Protein AF-A0AA36IFN8-F1 (afdb_monomer)

Structure (mmCIF, N/CA/C/O backbone):
data_AF-A0AA36IFN8-F1
#
_entry.id   AF-A0AA36IFN8-F1
#
loop_
_atom_site.group_PDB
_atom_site.id
_atom_site.type_symbol
_atom_site.label_atom_id
_atom_site.label_alt_id
_atom_site.label_comp_id
_atom_site.label_asym_id
_atom_site.label_entity_id
_atom_site.label_seq_id
_atom_site.pdbx_PDB_ins_code
_atom_site.Cartn_x
_atom_site.Cartn_y
_atom_site.Cartn_z
_atom_site.occupancy
_atom_site.B_iso_or_equiv
_atom_site.auth_seq_id
_atom_site.auth_comp_id
_atom_site.auth_asym_id
_atom_site.auth_atom_id
_atom_site.pdbx_PDB_model_num
ATOM 1 N N . MET A 1 1 ? 30.598 6.170 3.506 1.00 30.70 1 MET A N 1
ATOM 2 C CA . MET A 1 1 ? 30.008 7.410 4.063 1.00 30.70 1 MET A CA 1
ATOM 3 C C . MET A 1 1 ? 28.507 7.411 3.798 1.00 30.70 1 MET A C 1
ATOM 5 O O . MET A 1 1 ? 28.100 7.606 2.661 1.00 30.70 1 MET A O 1
ATOM 9 N N . ALA A 1 2 ? 27.690 7.120 4.812 1.00 29.08 2 ALA A N 1
ATOM 10 C CA . ALA A 1 2 ? 26.236 7.036 4.675 1.00 29.08 2 ALA A CA 1
ATOM 11 C C . ALA A 1 2 ? 25.607 8.439 4.744 1.00 29.08 2 ALA A C 1
ATOM 13 O O . ALA A 1 2 ? 25.661 9.095 5.784 1.00 29.08 2 ALA A O 1
ATOM 14 N N . ARG A 1 3 ? 25.012 8.913 3.642 1.00 28.70 3 ARG A N 1
ATOM 15 C CA . ARG A 1 3 ? 24.164 10.114 3.648 1.00 28.70 3 ARG A CA 1
ATOM 16 C C . ARG A 1 3 ? 22.805 9.743 4.239 1.00 28.70 3 ARG A C 1
ATOM 18 O O . ARG A 1 3 ? 21.955 9.172 3.565 1.00 28.70 3 ARG A O 1
ATOM 25 N N . ILE A 1 4 ? 22.622 10.058 5.517 1.00 32.34 4 ILE A N 1
ATOM 26 C CA . ILE A 1 4 ? 21.320 10.036 6.184 1.00 32.34 4 ILE A CA 1
ATOM 27 C C . ILE A 1 4 ? 20.518 11.213 5.623 1.00 32.34 4 ILE A C 1
ATOM 29 O O . ILE A 1 4 ? 20.839 12.376 5.874 1.00 32.34 4 ILE A O 1
ATOM 33 N N . TRP A 1 5 ? 19.499 10.915 4.821 1.00 40.38 5 TRP A N 1
ATOM 34 C CA . TRP A 1 5 ? 18.627 11.923 4.232 1.00 40.38 5 TRP A CA 1
ATOM 35 C C . TRP A 1 5 ? 17.711 12.516 5.305 1.00 40.38 5 TRP A C 1
ATOM 37 O O . TRP A 1 5 ? 16.678 11.949 5.647 1.00 40.38 5 TRP A O 1
ATOM 47 N N . ARG A 1 6 ? 18.072 13.697 5.813 1.00 33.72 6 ARG A N 1
ATOM 48 C CA . ARG A 1 6 ? 17.101 14.626 6.397 1.00 33.72 6 ARG A CA 1
ATOM 49 C C . ARG A 1 6 ? 16.363 15.300 5.240 1.00 33.72 6 ARG A C 1
ATOM 51 O O . ARG A 1 6 ? 16.906 16.214 4.627 1.00 33.72 6 ARG A O 1
ATOM 58 N N . ARG A 1 7 ? 15.146 14.855 4.918 1.00 40.56 7 ARG A N 1
ATOM 59 C CA . ARG A 1 7 ? 14.210 15.659 4.115 1.00 40.56 7 ARG A CA 1
ATOM 60 C C . ARG A 1 7 ? 13.316 16.446 5.063 1.00 40.56 7 ARG A C 1
ATOM 62 O O . ARG A 1 7 ? 12.744 15.889 5.994 1.00 40.56 7 ARG A O 1
ATOM 69 N N . GLY A 1 8 ? 13.260 17.754 4.833 1.00 31.91 8 GLY A N 1
ATOM 70 C CA . GLY A 1 8 ? 12.382 18.661 5.551 1.00 31.91 8 GLY A CA 1
ATOM 71 C C . GLY A 1 8 ? 10.923 18.263 5.365 1.00 31.91 8 GLY A C 1
ATOM 72 O O . GLY A 1 8 ? 10.478 17.982 4.252 1.00 31.91 8 GLY A O 1
ATOM 73 N N . ALA A 1 9 ? 10.190 18.273 6.472 1.00 37.25 9 ALA A N 1
ATOM 74 C CA . ALA A 1 9 ? 8.740 18.298 6.497 1.00 37.25 9 ALA A CA 1
ATOM 75 C C . ALA A 1 9 ? 8.257 19.623 5.877 1.00 37.25 9 ALA A C 1
ATOM 77 O O . ALA A 1 9 ? 7.993 20.603 6.569 1.00 37.25 9 ALA A O 1
ATOM 78 N N . GLY A 1 10 ? 8.215 19.675 4.549 1.00 32.16 10 GLY A N 1
ATOM 79 C CA . GLY A 1 10 ? 7.517 20.706 3.798 1.00 32.16 10 GLY A CA 1
ATOM 80 C C . GLY A 1 10 ? 6.103 20.227 3.506 1.00 32.16 10 GLY A C 1
ATOM 81 O O . GLY A 1 10 ? 5.912 19.122 3.010 1.00 32.16 10 GLY A O 1
ATOM 82 N N . ARG A 1 11 ? 5.103 21.048 3.819 1.00 40.22 11 ARG A N 1
ATOM 83 C CA . ARG A 1 11 ? 3.732 20.892 3.323 1.00 40.22 11 ARG A CA 1
ATOM 84 C C . ARG A 1 11 ? 3.746 20.914 1.792 1.00 40.22 11 ARG 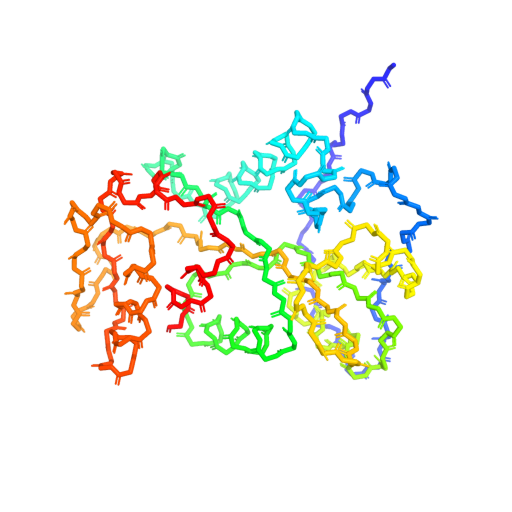A C 1
ATOM 86 O O . ARG A 1 11 ? 3.826 21.990 1.209 1.00 40.22 11 ARG A O 1
ATOM 93 N N . TRP A 1 12 ? 3.619 19.752 1.160 1.00 41.22 12 TRP A N 1
ATOM 94 C CA . TRP A 1 12 ? 3.421 19.615 -0.287 1.00 41.22 12 TRP A CA 1
ATOM 95 C C . TRP A 1 12 ? 2.047 19.002 -0.557 1.00 41.22 12 TRP A C 1
ATOM 97 O O . TRP A 1 12 ? 1.913 17.905 -1.076 1.00 41.22 12 TRP A O 1
ATOM 107 N N . ALA A 1 13 ? 1.012 19.728 -0.149 1.00 37.28 13 ALA A N 1
ATOM 108 C CA . ALA A 1 13 ? -0.337 19.556 -0.663 1.00 37.28 13 ALA A CA 1
ATOM 109 C C . ALA A 1 13 ? -0.803 20.940 -1.118 1.00 37.28 13 ALA A C 1
ATOM 111 O O . ALA A 1 13 ? -1.548 21.631 -0.428 1.00 37.28 13 ALA A O 1
ATOM 112 N N . ARG A 1 14 ? -0.268 21.401 -2.252 1.00 40.47 14 ARG A N 1
ATOM 113 C CA . ARG A 1 14 ? -0.960 22.403 -3.059 1.00 40.47 14 ARG A CA 1
ATOM 114 C C . ARG A 1 14 ? -1.642 21.637 -4.176 1.00 40.47 14 ARG A C 1
ATOM 116 O O . ARG A 1 14 ? -1.004 20.844 -4.858 1.00 40.47 14 ARG A O 1
ATOM 123 N N . HIS A 1 15 ? -2.949 21.839 -4.285 1.00 42.41 15 HIS A N 1
ATOM 124 C CA . HIS A 1 15 ? -3.752 21.396 -5.410 1.00 42.41 15 HIS A CA 1
ATOM 125 C C . HIS A 1 15 ? -3.081 21.840 -6.713 1.00 42.41 15 HIS A C 1
ATOM 127 O O . HIS A 1 15 ? -3.097 23.027 -7.035 1.00 42.41 15 HIS A O 1
ATOM 133 N N . ASN A 1 16 ? -2.500 20.897 -7.452 1.00 42.50 16 ASN A N 1
ATOM 134 C CA . ASN A 1 16 ? -2.136 21.142 -8.836 1.00 42.50 16 ASN A CA 1
ATOM 135 C C . ASN A 1 16 ? -3.426 21.108 -9.655 1.00 42.50 16 ASN A C 1
ATOM 137 O O . ASN A 1 16 ? -4.126 20.094 -9.711 1.00 42.50 16 ASN A O 1
ATOM 141 N N . GLY A 1 17 ? -3.760 22.263 -10.229 1.00 43.06 17 GLY A N 1
ATOM 142 C CA . GLY A 1 17 ? -4.794 22.391 -11.243 1.00 43.06 17 GLY A CA 1
ATOM 143 C C . GLY A 1 17 ? -4.504 21.468 -12.426 1.00 43.06 17 GLY A C 1
ATOM 144 O O . GLY A 1 17 ? -3.363 21.089 -12.686 1.00 43.06 17 GLY A O 1
ATOM 145 N N . ALA A 1 18 ? -5.565 21.076 -13.123 1.00 49.12 18 ALA A N 1
ATOM 146 C CA . ALA A 1 18 ? -5.510 20.181 -14.268 1.00 49.12 18 ALA A CA 1
ATOM 147 C C . ALA A 1 18 ? -4.489 20.666 -15.319 1.00 49.12 18 ALA A C 1
ATOM 149 O O . ALA A 1 18 ? -4.736 21.655 -16.003 1.00 49.12 18 ALA A O 1
ATOM 150 N N . GLY A 1 19 ? -3.356 19.968 -15.466 1.00 56.22 19 GLY A N 1
ATOM 151 C CA . GLY A 1 19 ? -2.422 20.232 -16.565 1.00 56.22 19 GLY A CA 1
ATOM 152 C C . GLY A 1 19 ? -1.018 19.658 -16.406 1.00 56.22 19 GLY A C 1
ATOM 153 O O . GLY A 1 19 ? -0.495 19.101 -17.367 1.00 56.22 19 GLY A O 1
ATOM 154 N N . GLU A 1 20 ? -0.411 19.745 -15.222 1.00 69.06 20 GLU A N 1
ATOM 155 C CA . GLU A 1 20 ? 0.995 19.349 -15.061 1.00 69.06 20 GLU A CA 1
ATOM 156 C C . GLU A 1 20 ? 1.159 17.834 -14.894 1.00 69.06 20 GLU A C 1
ATOM 158 O O . GLU A 1 20 ? 0.474 17.188 -14.096 1.00 69.06 20 GLU A O 1
ATOM 163 N N . ILE A 1 21 ? 2.071 17.263 -15.686 1.00 69.50 21 ILE A N 1
ATOM 164 C CA . ILE A 1 21 ? 2.521 15.881 -15.520 1.00 69.50 21 ILE A CA 1
ATOM 165 C C . ILE A 1 21 ? 3.328 15.837 -14.214 1.00 69.50 21 ILE A C 1
ATOM 167 O O . ILE A 1 21 ? 4.217 16.671 -14.036 1.00 69.50 21 ILE A O 1
ATOM 171 N N . PRO A 1 22 ? 3.019 14.915 -13.289 1.00 76.94 22 PRO A N 1
ATOM 172 C CA . PRO A 1 22 ? 3.725 14.822 -12.016 1.00 76.94 22 PRO A CA 1
ATOM 173 C C . PRO A 1 22 ? 5.216 14.538 -12.219 1.00 76.94 22 PRO A C 1
ATOM 175 O O . PRO A 1 22 ? 5.597 13.882 -13.186 1.00 76.94 22 PRO A O 1
ATOM 178 N N . GLU A 1 23 ? 6.057 14.999 -11.290 1.00 86.62 23 GLU A N 1
ATOM 179 C CA . GLU A 1 23 ? 7.470 14.614 -11.269 1.00 86.62 23 GLU A CA 1
ATOM 180 C C . GLU A 1 23 ? 7.574 13.093 -11.072 1.00 86.62 23 GLU A C 1
ATOM 182 O O . GLU A 1 23 ? 7.027 12.538 -10.116 1.00 86.62 23 GLU A O 1
ATOM 187 N N . VAL A 1 24 ? 8.254 12.417 -12.000 1.00 90.81 24 VAL A N 1
ATOM 188 C CA . VAL A 1 24 ? 8.468 10.968 -11.967 1.00 90.81 24 VAL A CA 1
ATOM 189 C C . VAL A 1 24 ? 9.946 10.689 -11.757 1.00 90.81 24 VAL A C 1
ATOM 191 O O . VAL A 1 24 ? 10.799 11.218 -12.470 1.00 90.81 24 VAL A O 1
ATOM 194 N N . HIS A 1 25 ? 10.257 9.813 -10.806 1.00 94.38 25 HIS A N 1
ATOM 195 C CA . HIS A 1 25 ? 11.624 9.361 -10.583 1.00 94.38 25 HIS A CA 1
ATOM 196 C C . HIS A 1 25 ? 11.892 8.061 -11.339 1.00 94.38 25 HIS A C 1
ATOM 198 O O . HIS A 1 25 ? 11.254 7.037 -11.093 1.00 94.38 25 HIS A O 1
ATOM 204 N N . TRP A 1 26 ? 12.867 8.097 -12.242 1.00 94.75 26 TRP A N 1
ATOM 205 C CA . TRP A 1 26 ? 13.279 6.923 -13.000 1.00 94.75 26 TRP A CA 1
ATOM 206 C C . TRP A 1 26 ? 14.177 5.996 -12.171 1.00 94.75 26 TRP A C 1
ATOM 208 O O . TRP A 1 26 ? 15.186 6.434 -11.620 1.00 94.75 26 TRP A O 1
ATOM 218 N N . ILE A 1 27 ? 13.825 4.713 -12.126 1.00 94.50 27 ILE A N 1
ATOM 219 C CA . ILE A 1 27 ? 14.598 3.630 -11.520 1.00 94.50 27 ILE A CA 1
ATOM 220 C C . ILE A 1 27 ? 15.455 3.007 -12.617 1.00 94.50 27 ILE A C 1
ATOM 222 O O . ILE A 1 27 ? 14.962 2.297 -13.492 1.00 94.50 27 ILE A O 1
ATOM 226 N N . ALA A 1 28 ? 16.753 3.298 -12.576 1.00 89.31 28 ALA A N 1
ATOM 227 C CA . ALA A 1 28 ? 17.688 2.894 -13.625 1.00 89.31 28 ALA A CA 1
ATOM 228 C C . ALA A 1 28 ? 18.174 1.442 -13.497 1.00 89.31 28 ALA A C 1
ATOM 230 O O . ALA A 1 28 ? 18.772 0.912 -14.430 1.00 89.31 28 ALA A O 1
ATOM 231 N N . GLY A 1 29 ? 17.958 0.800 -12.349 1.00 89.00 29 GLY A N 1
ATOM 232 C CA . GLY A 1 29 ? 18.445 -0.550 -12.126 1.00 89.00 29 GLY A CA 1
ATOM 233 C C . GLY A 1 29 ? 17.992 -1.155 -10.810 1.00 89.00 29 GLY A C 1
ATOM 234 O O . GLY A 1 29 ? 17.384 -0.508 -9.959 1.00 89.00 29 GLY A O 1
ATOM 235 N N . ALA A 1 30 ? 18.331 -2.428 -10.665 1.00 84.06 30 ALA A N 1
ATOM 236 C CA . ALA A 1 30 ? 17.961 -3.266 -9.539 1.00 84.06 30 ALA A CA 1
ATOM 237 C C . ALA A 1 30 ? 18.504 -2.716 -8.199 1.00 84.06 30 ALA A C 1
ATOM 239 O O . ALA A 1 30 ? 17.825 -2.747 -7.175 1.00 84.06 30 ALA A O 1
ATOM 240 N N . ASP A 1 31 ? 19.707 -2.142 -8.211 1.00 87.44 31 ASP A N 1
ATOM 241 C CA . ASP A 1 31 ? 20.386 -1.631 -7.014 1.00 87.44 31 ASP A CA 1
ATOM 242 C C . ASP A 1 31 ? 19.869 -0.272 -6.524 1.00 87.44 31 ASP A C 1
ATOM 244 O O . ASP A 1 31 ? 20.386 0.276 -5.547 1.00 87.44 31 ASP A O 1
ATOM 248 N N . ASP A 1 32 ? 18.838 0.283 -7.167 1.00 90.56 32 ASP A N 1
ATOM 249 C CA . ASP A 1 32 ? 18.215 1.511 -6.696 1.00 90.56 32 ASP A CA 1
ATOM 250 C C . ASP A 1 32 ? 17.542 1.282 -5.335 1.00 90.56 32 ASP A C 1
ATOM 252 O O . ASP A 1 32 ? 16.535 0.578 -5.197 1.00 90.56 32 ASP A O 1
ATOM 256 N N . LEU A 1 33 ? 18.092 1.933 -4.308 1.00 88.00 33 LEU A N 1
ATOM 257 C CA . LEU A 1 33 ? 17.604 1.859 -2.931 1.00 88.00 33 LEU A CA 1
ATOM 258 C C . LEU A 1 33 ? 16.141 2.300 -2.796 1.00 88.00 33 LEU A C 1
ATOM 260 O O . LEU A 1 33 ? 15.466 1.924 -1.839 1.00 88.00 33 LEU A O 1
ATOM 264 N N . GLN A 1 34 ? 15.624 3.086 -3.741 1.00 87.81 34 GLN A N 1
ATOM 265 C CA . GLN A 1 34 ? 14.230 3.502 -3.742 1.00 87.81 34 GLN A CA 1
ATOM 266 C C . GLN A 1 34 ? 13.276 2.362 -4.085 1.00 87.81 34 GLN A C 1
ATOM 268 O O . GLN A 1 34 ? 12.153 2.366 -3.576 1.00 87.81 34 GLN A O 1
ATOM 273 N N . ALA A 1 35 ? 13.728 1.392 -4.883 1.00 89.44 35 ALA A N 1
ATOM 274 C CA . ALA A 1 35 ? 12.906 0.307 -5.396 1.00 89.44 35 ALA A CA 1
ATOM 275 C C . ALA A 1 35 ? 12.999 -0.994 -4.569 1.00 89.44 35 ALA A C 1
ATOM 277 O O . ALA A 1 35 ? 12.266 -1.945 -4.835 1.00 89.44 35 ALA A O 1
ATOM 278 N N . VAL A 1 36 ? 13.856 -1.047 -3.539 1.00 91.12 36 VAL A N 1
ATOM 279 C CA . VAL A 1 36 ? 14.122 -2.271 -2.752 1.00 91.12 36 VAL A CA 1
ATOM 280 C C . VAL A 1 36 ? 12.851 -2.888 -2.164 1.00 91.12 36 VAL A C 1
ATOM 282 O O . VAL A 1 36 ? 12.699 -4.108 -2.191 1.00 91.12 36 VAL A O 1
ATOM 285 N N . ILE A 1 37 ? 11.920 -2.070 -1.671 1.00 91.31 37 ILE A N 1
ATOM 286 C CA . ILE A 1 37 ? 10.652 -2.533 -1.093 1.00 91.31 37 ILE A CA 1
ATOM 287 C C . ILE A 1 37 ? 9.781 -3.320 -2.079 1.00 91.31 37 ILE A C 1
ATOM 289 O O . ILE A 1 37 ? 9.038 -4.197 -1.649 1.00 91.31 37 ILE A O 1
ATOM 293 N N . TYR A 1 38 ? 9.903 -3.052 -3.380 1.00 91.12 38 TYR A N 1
ATOM 294 C CA . TYR A 1 38 ? 9.119 -3.691 -4.438 1.00 91.12 38 TYR A CA 1
ATOM 295 C C . TYR A 1 38 ? 9.671 -5.052 -4.868 1.00 91.12 38 TYR A C 1
ATOM 297 O O . TYR A 1 38 ? 9.004 -5.780 -5.600 1.00 91.12 38 TYR A O 1
ATOM 305 N N . ARG A 1 39 ? 10.885 -5.408 -4.433 1.00 89.25 39 ARG A N 1
ATOM 306 C CA . ARG A 1 39 ? 11.528 -6.670 -4.807 1.00 89.25 39 ARG A CA 1
ATOM 307 C C . ARG A 1 39 ? 10.819 -7.868 -4.201 1.00 89.25 39 ARG A C 1
ATOM 309 O O . ARG A 1 39 ? 10.434 -7.863 -3.026 1.00 89.25 39 ARG A O 1
ATOM 316 N N . HIS A 1 40 ? 10.735 -8.930 -4.999 1.00 85.12 40 HIS A N 1
ATOM 317 C CA . HIS A 1 40 ? 10.237 -10.215 -4.532 1.00 85.12 40 HIS A CA 1
ATOM 318 C C . HIS A 1 40 ? 11.056 -10.721 -3.337 1.00 85.12 40 HIS A C 1
ATOM 320 O O . HIS A 1 40 ? 12.256 -10.448 -3.229 1.00 85.12 40 HIS A O 1
ATOM 326 N N . ARG A 1 41 ? 10.417 -11.490 -2.445 1.00 84.56 41 ARG A N 1
ATOM 327 C CA . ARG A 1 41 ? 11.042 -12.020 -1.221 1.00 84.56 41 ARG A CA 1
ATOM 328 C C . ARG A 1 41 ? 12.370 -12.720 -1.506 1.00 84.56 41 ARG A C 1
ATOM 330 O O . ARG A 1 41 ? 13.321 -12.494 -0.773 1.00 84.56 41 ARG A O 1
ATOM 337 N N . ASP A 1 42 ? 12.434 -13.500 -2.578 1.00 84.75 42 ASP A N 1
ATOM 338 C CA . ASP A 1 42 ? 13.605 -14.328 -2.896 1.00 84.75 42 ASP A CA 1
ATOM 339 C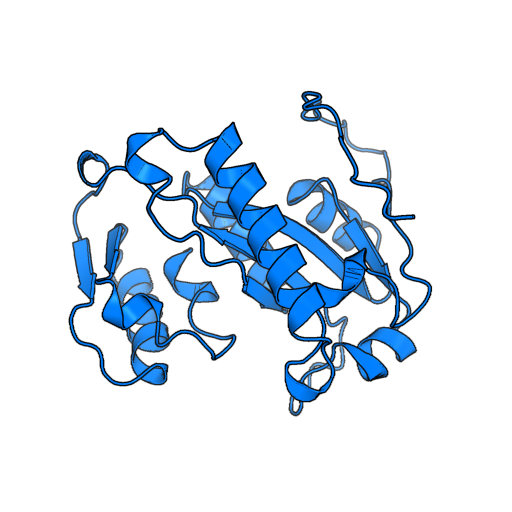 C . ASP A 1 42 ? 14.758 -13.542 -3.537 1.00 84.75 42 ASP A C 1
ATOM 341 O O . ASP A 1 42 ? 15.879 -14.033 -3.603 1.00 84.75 42 ASP A O 1
ATOM 345 N N . ARG A 1 43 ? 14.495 -12.316 -4.009 1.00 84.56 43 ARG A N 1
ATOM 346 C CA . ARG A 1 43 ? 15.478 -11.462 -4.703 1.00 84.56 43 ARG A CA 1
ATOM 347 C C . ARG A 1 43 ? 15.906 -10.251 -3.876 1.00 84.56 43 ARG A C 1
ATOM 349 O O . ARG A 1 43 ? 16.850 -9.550 -4.234 1.00 84.56 43 ARG A O 1
ATOM 356 N N . ARG A 1 44 ? 15.206 -9.951 -2.779 1.00 87.25 44 ARG A N 1
ATOM 357 C CA . ARG A 1 44 ? 15.449 -8.733 -1.998 1.00 87.25 44 ARG A CA 1
ATOM 358 C C . ARG A 1 44 ? 16.633 -8.880 -1.045 1.00 87.25 44 ARG A C 1
ATOM 360 O O . ARG A 1 44 ? 16.793 -9.880 -0.350 1.00 87.25 44 ARG A O 1
ATOM 367 N N . ASN A 1 45 ? 17.390 -7.798 -0.898 1.00 88.88 45 ASN A N 1
ATOM 368 C CA . ASN A 1 45 ? 18.308 -7.631 0.224 1.00 88.88 45 ASN A CA 1
ATOM 369 C C . ASN A 1 45 ? 17.490 -7.396 1.509 1.00 88.88 45 ASN A C 1
ATOM 371 O O . ASN A 1 45 ? 16.973 -6.301 1.731 1.00 88.88 45 ASN A O 1
ATOM 375 N N . HIS A 1 46 ? 17.347 -8.434 2.338 1.00 88.69 46 HIS A N 1
ATOM 376 C CA . HIS A 1 46 ? 16.514 -8.406 3.546 1.00 88.69 46 HIS A CA 1
ATOM 377 C C . HIS A 1 46 ? 16.877 -7.277 4.532 1.00 88.69 46 HIS A C 1
ATOM 379 O O . HIS A 1 46 ? 15.969 -6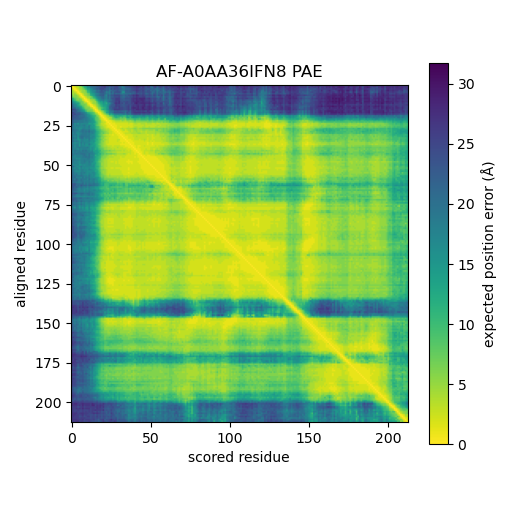.535 4.915 1.00 88.69 46 HIS A O 1
ATOM 385 N N . PRO A 1 47 ? 18.157 -7.073 4.909 1.00 91.62 47 PRO A N 1
ATOM 386 C CA . PRO A 1 47 ? 18.548 -5.945 5.755 1.00 91.62 47 PRO A CA 1
ATOM 387 C C . PRO A 1 47 ? 18.113 -4.573 5.224 1.00 91.62 47 PRO A C 1
ATOM 389 O O . PRO A 1 47 ? 17.664 -3.725 6.000 1.00 91.62 47 PRO A O 1
ATOM 392 N N . GLU A 1 48 ? 18.241 -4.342 3.915 1.00 90.44 48 GLU A N 1
ATOM 393 C CA . GLU A 1 48 ? 17.864 -3.063 3.306 1.00 90.44 48 GLU A CA 1
ATOM 394 C C . GLU A 1 48 ? 16.343 -2.907 3.217 1.00 90.44 48 GLU A C 1
ATOM 396 O O . GLU A 1 48 ? 15.808 -1.862 3.586 1.00 90.44 48 GLU A O 1
ATOM 401 N N . TYR A 1 49 ? 15.637 -3.975 2.833 1.00 90.69 49 TYR A N 1
ATOM 402 C CA . TYR A 1 49 ? 14.176 -4.028 2.840 1.00 90.69 49 TYR A CA 1
ATOM 403 C C . TYR A 1 49 ? 13.612 -3.673 4.221 1.00 90.69 49 TYR A C 1
ATOM 405 O O . TYR A 1 49 ? 12.756 -2.796 4.347 1.00 90.69 49 TYR A O 1
ATOM 413 N N . GLU A 1 50 ? 14.122 -4.301 5.282 1.00 89.88 50 GLU A N 1
ATOM 414 C CA . GLU A 1 50 ? 13.675 -4.019 6.645 1.00 89.88 50 GLU A CA 1
ATOM 415 C C . GLU A 1 50 ? 13.979 -2.587 7.074 1.00 89.88 50 GLU A C 1
ATOM 417 O O . GLU A 1 50 ? 13.171 -1.955 7.756 1.00 89.88 50 GLU A O 1
ATOM 422 N N . ARG A 1 51 ? 15.148 -2.058 6.695 1.00 90.50 51 ARG A N 1
ATOM 423 C CA . ARG A 1 51 ? 15.501 -0.666 6.979 1.00 90.50 51 ARG A CA 1
ATOM 424 C C . ARG A 1 51 ? 14.524 0.289 6.303 1.00 90.50 51 ARG A C 1
ATOM 426 O O . ARG A 1 51 ? 14.054 1.214 6.963 1.00 90.50 51 ARG A O 1
ATOM 433 N N . GLN A 1 52 ? 14.192 0.050 5.037 1.00 90.88 52 GLN A N 1
ATOM 434 C CA . GLN A 1 52 ? 13.258 0.878 4.281 1.00 90.88 52 GLN A CA 1
ATOM 435 C C . GLN A 1 52 ? 11.843 0.813 4.870 1.00 90.88 52 GLN A C 1
ATOM 437 O O . GLN A 1 52 ? 11.246 1.856 5.131 1.00 90.88 52 GLN A O 1
ATOM 442 N N . VAL A 1 53 ? 11.339 -0.387 5.177 1.00 90.12 53 VAL A N 1
ATOM 443 C CA . VAL A 1 53 ? 10.039 -0.578 5.845 1.00 90.12 53 VAL A CA 1
ATOM 444 C C . VAL A 1 53 ? 9.993 0.149 7.192 1.00 90.12 53 VAL A C 1
ATOM 446 O O . VAL A 1 53 ? 9.032 0.869 7.467 1.00 90.12 53 VAL A O 1
ATOM 449 N N . ARG A 1 54 ? 11.042 0.022 8.019 1.00 88.81 54 ARG A N 1
ATOM 450 C CA . ARG A 1 54 ? 11.135 0.732 9.306 1.00 88.81 54 ARG A CA 1
ATOM 451 C C . ARG A 1 54 ? 11.162 2.246 9.126 1.00 88.81 54 ARG A C 1
ATOM 453 O O . ARG A 1 54 ? 10.520 2.942 9.905 1.00 88.81 54 ARG A O 1
ATOM 460 N N . ALA A 1 55 ? 11.878 2.756 8.126 1.00 89.62 55 ALA A N 1
ATOM 461 C CA . ALA A 1 55 ? 11.946 4.189 7.852 1.00 89.62 55 ALA A CA 1
ATOM 462 C C . ALA A 1 55 ? 10.578 4.756 7.437 1.00 89.62 55 ALA A C 1
ATOM 464 O O . ALA A 1 55 ? 10.164 5.787 7.966 1.00 89.62 55 ALA A O 1
ATOM 465 N N . ILE A 1 56 ? 9.852 4.053 6.560 1.00 89.12 56 ILE A N 1
ATOM 466 C CA . ILE A 1 56 ? 8.493 4.431 6.143 1.00 89.12 56 ILE A CA 1
ATOM 467 C C . ILE A 1 56 ? 7.557 4.443 7.357 1.00 89.12 56 ILE A C 1
ATOM 469 O O . ILE A 1 56 ? 6.931 5.462 7.644 1.00 89.12 56 ILE A O 1
ATOM 473 N N . ALA A 1 57 ? 7.528 3.353 8.131 1.00 86.19 57 ALA A N 1
ATOM 474 C CA . ALA A 1 57 ? 6.697 3.261 9.329 1.00 86.19 57 ALA A CA 1
ATOM 475 C C . ALA A 1 57 ? 7.036 4.353 10.362 1.00 86.19 57 ALA A C 1
ATOM 477 O O . ALA A 1 57 ? 6.140 4.969 10.935 1.00 86.19 57 ALA A O 1
ATOM 478 N N . ALA A 1 58 ? 8.324 4.627 10.593 1.00 86.12 58 ALA A N 1
ATOM 479 C CA . ALA A 1 58 ? 8.763 5.634 11.554 1.00 86.12 58 ALA A CA 1
ATOM 480 C C . ALA A 1 58 ? 8.321 7.046 11.159 1.00 86.12 58 ALA A C 1
ATOM 482 O O . ALA A 1 58 ? 7.836 7.779 12.021 1.00 86.12 58 ALA A O 1
ATOM 483 N N . ASN A 1 59 ? 8.447 7.412 9.879 1.00 84.94 59 ASN A N 1
ATOM 484 C CA . ASN A 1 59 ? 8.029 8.726 9.391 1.00 84.94 59 ASN A CA 1
ATOM 485 C C . ASN A 1 59 ? 6.546 8.973 9.694 1.00 84.94 59 ASN A C 1
ATOM 487 O O . ASN A 1 59 ? 6.201 9.982 10.300 1.00 84.94 59 ASN A O 1
ATOM 491 N N . VAL A 1 60 ? 5.695 8.000 9.381 1.00 79.94 60 VAL A N 1
ATOM 492 C CA . VAL A 1 60 ? 4.235 8.073 9.556 1.00 79.94 60 VAL A CA 1
ATOM 493 C C . VAL A 1 60 ? 3.846 8.169 11.021 1.00 79.94 60 VAL A C 1
ATOM 495 O O . VAL A 1 60 ? 3.052 9.021 11.425 1.00 79.94 60 VAL A O 1
ATOM 498 N N . LEU A 1 61 ? 4.428 7.294 11.846 1.00 79.06 61 LEU A N 1
ATOM 499 C CA . LEU A 1 61 ? 4.149 7.279 13.276 1.00 79.06 61 LEU A CA 1
ATOM 500 C C . LEU A 1 61 ? 4.573 8.600 13.937 1.00 79.06 61 LEU A C 1
ATOM 502 O O . LEU A 1 61 ? 3.951 9.029 14.908 1.00 79.06 61 LEU A O 1
ATOM 506 N N . GLN A 1 62 ? 5.608 9.266 13.420 1.00 78.62 62 GLN A N 1
ATOM 507 C CA . GLN A 1 62 ? 6.089 10.541 13.948 1.00 78.62 62 GLN A CA 1
ATOM 508 C C . GLN A 1 62 ? 5.255 11.748 13.510 1.00 78.62 62 GLN A C 1
ATOM 510 O O . GLN A 1 62 ? 5.125 12.685 14.303 1.00 78.62 62 GLN A O 1
ATOM 515 N N . THR A 1 63 ? 4.690 11.740 12.303 1.00 75.81 63 THR A N 1
ATOM 516 C CA . THR A 1 63 ? 3.979 12.895 11.733 1.00 75.81 63 THR A CA 1
ATOM 517 C C . THR A 1 63 ? 2.485 12.907 12.043 1.00 75.81 63 THR A C 1
ATOM 519 O O . THR A 1 63 ? 1.931 13.974 12.292 1.00 75.81 63 THR A O 1
ATOM 522 N N . GLU A 1 64 ? 1.829 11.745 12.065 1.00 72.12 64 GLU A N 1
ATOM 523 C CA . GLU A 1 64 ? 0.358 11.669 11.986 1.00 72.12 64 GLU A CA 1
ATOM 524 C C . GLU A 1 64 ? -0.304 10.888 13.126 1.00 72.12 64 GLU A C 1
ATOM 526 O O . GLU A 1 64 ? -1.538 10.817 13.221 1.00 72.12 64 GLU A O 1
ATOM 531 N N . VAL A 1 65 ? 0.499 10.275 13.997 1.00 78.19 65 VAL A N 1
ATOM 532 C CA . VAL A 1 65 ? 0.008 9.348 15.020 1.00 78.19 65 VAL A CA 1
ATOM 533 C C . VAL A 1 65 ? 0.294 9.875 16.431 1.00 78.19 65 VAL A C 1
ATOM 535 O O . VAL A 1 65 ? 1.447 10.209 16.747 1.00 78.19 65 VAL A O 1
ATOM 538 N N . PRO A 1 66 ? -0.732 9.932 17.311 1.00 81.19 66 PRO A N 1
ATOM 539 C CA . PRO A 1 66 ? -0.558 10.271 18.719 1.00 81.19 66 PRO A CA 1
ATOM 540 C C . PRO A 1 66 ? 0.510 9.406 19.390 1.00 81.19 66 PRO A C 1
ATOM 542 O O . PRO A 1 66 ? 0.606 8.209 19.116 1.00 81.19 66 PRO A O 1
ATOM 545 N N . LEU A 1 67 ? 1.273 9.990 20.320 1.00 82.12 67 LEU A N 1
ATOM 546 C CA . LEU A 1 67 ? 2.377 9.313 21.020 1.00 82.12 67 LEU A CA 1
ATOM 547 C C . LEU A 1 67 ? 1.972 7.959 21.628 1.00 82.12 67 LEU A C 1
ATOM 549 O O . LEU A 1 67 ? 2.751 7.009 21.574 1.00 82.12 67 LEU A O 1
ATOM 553 N N . SER A 1 68 ? 0.746 7.849 22.148 1.00 79.94 68 SER A N 1
ATOM 554 C CA . SER A 1 68 ? 0.203 6.621 22.744 1.00 79.94 68 SER A CA 1
ATOM 555 C C . SER A 1 68 ? 0.078 5.457 21.756 1.00 79.94 68 SER A C 1
ATOM 557 O O . SER A 1 68 ? 0.201 4.303 22.159 1.00 79.94 68 SER A O 1
ATOM 559 N N . LEU A 1 69 ? -0.119 5.745 20.467 1.00 78.56 69 LEU A N 1
ATOM 560 C CA . LEU A 1 69 ? -0.309 4.747 19.415 1.00 78.56 69 LEU A CA 1
ATOM 561 C C . LEU A 1 69 ? 0.975 4.436 18.641 1.00 78.56 69 LEU A C 1
ATOM 563 O O . LEU A 1 69 ? 0.999 3.475 17.881 1.00 78.56 69 LEU A O 1
ATOM 567 N N . ARG A 1 70 ? 2.069 5.180 18.858 1.00 80.69 70 ARG A N 1
ATOM 568 C CA . ARG A 1 70 ? 3.362 4.931 18.185 1.00 80.69 70 ARG A CA 1
ATOM 569 C C . ARG A 1 70 ? 4.010 3.601 18.558 1.00 80.69 70 ARG A C 1
ATOM 571 O O . ARG A 1 70 ? 4.923 3.155 17.875 1.00 80.69 70 ARG A O 1
ATOM 578 N N . LYS A 1 71 ? 3.554 2.982 19.649 1.00 77.44 71 LYS A N 1
ATOM 579 C CA . LYS A 1 71 ? 3.966 1.632 20.052 1.00 77.44 71 LYS A CA 1
ATOM 580 C C . LYS A 1 71 ? 3.332 0.545 19.179 1.00 77.44 71 LYS A C 1
ATOM 582 O O . LYS A 1 71 ? 3.806 -0.586 19.196 1.00 77.44 71 LYS A O 1
ATOM 587 N N . LEU A 1 72 ? 2.262 0.871 18.449 1.00 74.56 72 LEU A N 1
ATOM 588 C CA . LEU A 1 72 ? 1.621 -0.054 17.524 1.00 74.56 72 LEU A CA 1
ATOM 589 C C . LEU A 1 72 ? 2.448 -0.170 16.244 1.00 74.56 72 LEU A C 1
ATOM 591 O O . LEU A 1 72 ? 3.044 0.797 15.770 1.00 74.56 72 LEU A O 1
ATOM 595 N N . GLN A 1 73 ? 2.466 -1.370 15.675 1.00 73.62 73 GLN A N 1
ATOM 596 C CA . GLN A 1 73 ? 3.137 -1.620 14.407 1.00 73.62 73 GLN A CA 1
ATOM 597 C C . GLN A 1 73 ? 2.337 -1.002 13.254 1.00 73.62 73 GLN A C 1
ATOM 599 O O . GLN A 1 73 ? 1.112 -1.107 13.216 1.00 73.62 73 GLN A O 1
ATOM 604 N N . CYS A 1 74 ? 3.038 -0.391 12.297 1.00 79.94 74 CYS A N 1
ATOM 605 C CA . CYS A 1 74 ? 2.468 0.068 11.032 1.00 79.94 74 CYS A CA 1
ATOM 606 C C . CYS A 1 74 ? 2.915 -0.903 9.924 1.00 79.94 74 CYS A C 1
ATOM 608 O O . CYS A 1 74 ? 4.089 -0.898 9.537 1.00 79.94 74 CYS A O 1
ATOM 610 N N . PRO A 1 75 ? 2.033 -1.807 9.467 1.00 80.75 75 PRO A N 1
ATOM 611 C CA . PRO A 1 75 ? 2.395 -2.847 8.517 1.00 80.75 75 PRO A CA 1
ATOM 612 C C . PRO A 1 75 ? 2.484 -2.262 7.105 1.00 80.75 75 PRO A C 1
ATOM 614 O O . PRO A 1 75 ? 1.509 -2.239 6.362 1.00 80.75 75 PRO A O 1
ATOM 617 N N . VAL A 1 76 ? 3.681 -1.817 6.723 1.00 87.06 76 VAL A N 1
ATOM 618 C CA . VAL A 1 76 ? 3.990 -1.389 5.350 1.00 87.06 76 VAL A CA 1
ATOM 619 C C . VAL A 1 76 ? 3.923 -2.588 4.412 1.00 87.06 76 VAL A C 1
ATOM 621 O O . VAL A 1 76 ? 4.541 -3.627 4.683 1.00 87.06 76 VAL A O 1
ATOM 624 N N . ARG A 1 77 ? 3.161 -2.468 3.321 1.00 86.56 77 ARG A N 1
ATOM 625 C CA . ARG A 1 77 ? 2.965 -3.544 2.347 1.00 86.56 77 ARG A CA 1
ATOM 626 C C . ARG A 1 77 ? 2.991 -3.035 0.917 1.00 86.56 77 ARG A C 1
ATOM 628 O O . ARG A 1 77 ? 2.667 -1.885 0.642 1.00 86.56 77 ARG A O 1
ATOM 635 N N . VAL A 1 78 ? 3.376 -3.942 0.023 1.00 88.81 78 VAL A N 1
ATOM 636 C CA . VAL A 1 78 ? 3.316 -3.744 -1.421 1.00 88.81 78 VAL A CA 1
ATOM 637 C C . VAL A 1 78 ? 2.060 -4.418 -1.942 1.00 88.81 78 VAL A C 1
ATOM 639 O O . VAL A 1 78 ? 1.856 -5.616 -1.752 1.00 88.81 78 VAL A O 1
ATOM 642 N N . HIS A 1 79 ? 1.236 -3.634 -2.610 1.00 87.25 79 HIS A N 1
ATOM 643 C CA . HIS A 1 79 ? 0.078 -4.080 -3.355 1.00 87.25 79 HIS A CA 1
ATOM 644 C C . HIS A 1 79 ? 0.386 -4.009 -4.845 1.00 87.25 79 HIS A C 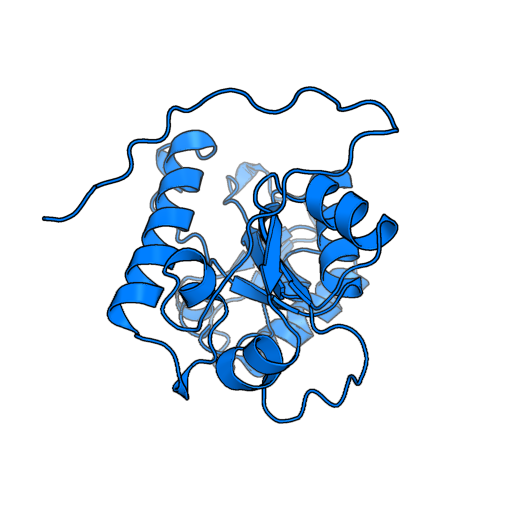1
ATOM 646 O O . HIS A 1 79 ? 1.278 -3.274 -5.263 1.00 87.25 79 HIS A O 1
ATOM 652 N N . TYR A 1 80 ? -0.363 -4.749 -5.650 1.00 86.19 80 TYR A N 1
ATOM 653 C CA . TYR A 1 80 ? -0.239 -4.729 -7.102 1.00 86.19 80 TYR A CA 1
ATOM 654 C C . TYR A 1 80 ? -1.610 -4.519 -7.744 1.00 86.19 80 TYR A C 1
ATOM 656 O O . TYR A 1 80 ? -2.636 -4.792 -7.116 1.00 86.19 80 TYR A O 1
ATOM 664 N N . SER A 1 81 ? -1.611 -4.075 -9.003 1.00 84.50 81 SER A N 1
ATOM 665 C CA . SER A 1 81 ? -2.773 -3.716 -9.841 1.00 84.50 81 SER A CA 1
ATOM 666 C C . SER A 1 81 ? -3.355 -2.313 -9.622 1.00 84.50 81 SER A C 1
ATOM 668 O O . SER A 1 81 ? -3.422 -1.788 -8.508 1.00 84.50 81 SER A O 1
ATOM 670 N N . TRP A 1 82 ? -3.864 -1.737 -10.715 1.00 85.69 82 TRP A N 1
ATOM 671 C CA . TRP A 1 82 ? -4.600 -0.469 -10.709 1.00 85.69 82 TRP A CA 1
ATOM 672 C C . TRP A 1 82 ? -5.872 -0.512 -9.878 1.00 85.69 82 TRP A C 1
ATOM 674 O O . TRP A 1 82 ? -6.204 0.469 -9.214 1.00 85.69 82 TRP A O 1
ATOM 684 N N . ASP A 1 83 ? -6.576 -1.643 -9.891 1.00 85.12 83 ASP A N 1
ATOM 685 C CA . ASP A 1 83 ? -7.791 -1.802 -9.100 1.00 85.12 83 ASP A CA 1
ATOM 686 C C . ASP A 1 83 ? -7.488 -1.680 -7.608 1.00 85.12 83 ASP A C 1
ATOM 688 O O . ASP A 1 83 ? -8.266 -1.071 -6.877 1.00 85.12 83 ASP A O 1
ATOM 692 N N . CYS A 1 84 ? -6.331 -2.175 -7.152 1.00 86.00 84 CYS A N 1
ATOM 693 C CA . CYS A 1 84 ? -5.914 -1.962 -5.773 1.00 86.00 84 CYS A CA 1
ATOM 694 C C . CYS A 1 84 ? -5.675 -0.478 -5.479 1.00 86.00 84 CYS A C 1
ATOM 696 O O . CYS A 1 84 ? -6.192 0.024 -4.485 1.00 86.00 84 CYS A O 1
ATOM 698 N N . LEU A 1 85 ? -4.954 0.245 -6.346 1.00 89.44 85 LEU A N 1
ATOM 699 C CA . LEU A 1 85 ? -4.711 1.677 -6.147 1.00 89.44 85 LEU A CA 1
ATOM 700 C C . LEU A 1 85 ? -6.019 2.475 -6.081 1.00 89.44 85 LEU A C 1
ATOM 702 O O . LEU A 1 85 ? -6.210 3.285 -5.176 1.00 89.44 85 LEU A O 1
ATOM 706 N N . ARG A 1 86 ? -6.945 2.216 -7.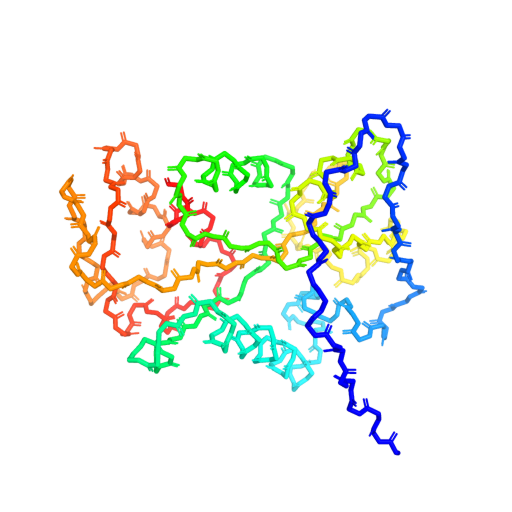011 1.00 89.62 86 ARG A N 1
ATOM 707 C CA . ARG A 1 86 ? -8.261 2.870 -7.038 1.00 89.62 86 ARG A CA 1
ATOM 708 C C . ARG A 1 86 ? -9.046 2.603 -5.761 1.00 89.62 86 ARG A C 1
ATOM 710 O O . ARG A 1 86 ? -9.630 3.530 -5.212 1.00 89.62 86 ARG A O 1
ATOM 717 N N . ARG A 1 87 ? -9.034 1.365 -5.260 1.00 86.69 87 ARG A N 1
ATOM 718 C CA . ARG A 1 87 ? -9.717 1.010 -4.007 1.00 86.69 87 ARG A CA 1
ATOM 719 C C . ARG A 1 87 ? -9.073 1.672 -2.790 1.00 86.69 87 ARG A C 1
ATOM 721 O O . ARG A 1 87 ? -9.801 2.143 -1.926 1.00 86.69 87 ARG A O 1
ATOM 728 N N . LEU A 1 88 ? -7.743 1.787 -2.746 1.00 88.12 88 LEU A N 1
ATOM 729 C CA . LEU A 1 88 ? -7.043 2.537 -1.693 1.00 88.12 88 LEU A CA 1
ATOM 730 C C . LEU A 1 88 ? -7.449 4.018 -1.699 1.00 88.12 88 LEU A C 1
ATOM 732 O O . LEU A 1 88 ? -7.752 4.580 -0.649 1.00 88.12 88 LEU A O 1
ATOM 736 N N . LEU A 1 89 ? -7.520 4.634 -2.880 1.00 90.38 89 LEU A N 1
ATOM 737 C CA . LEU A 1 89 ? -7.980 6.015 -3.041 1.00 90.38 89 LEU A CA 1
ATOM 738 C C . LEU A 1 89 ? -9.446 6.195 -2.626 1.00 90.38 89 LEU A C 1
ATOM 740 O O . LEU A 1 89 ? -9.767 7.142 -1.913 1.00 90.38 89 LEU A O 1
ATOM 744 N N . GLN A 1 90 ? -10.329 5.277 -3.027 1.00 88.69 90 GLN A N 1
ATOM 745 C CA . GLN A 1 90 ? -11.739 5.277 -2.621 1.00 88.69 90 GLN A CA 1
ATOM 746 C C . GLN A 1 90 ? -11.888 5.143 -1.104 1.00 88.69 90 GLN A C 1
ATOM 748 O O . GLN A 1 90 ? -12.657 5.883 -0.495 1.00 88.69 90 GLN A O 1
ATOM 753 N N . ALA A 1 91 ? -11.123 4.246 -0.481 1.00 84.25 91 ALA A N 1
ATOM 754 C CA . ALA A 1 91 ? -11.115 4.076 0.963 1.00 84.25 91 ALA A CA 1
ATOM 755 C C . ALA A 1 91 ? -10.635 5.348 1.677 1.00 84.25 91 ALA A C 1
ATOM 757 O O . ALA A 1 91 ? -11.288 5.813 2.613 1.00 84.25 91 ALA A O 1
ATOM 758 N N . LYS A 1 92 ? -9.545 5.964 1.201 1.00 87.12 92 LYS A N 1
ATOM 759 C CA . LYS A 1 92 ? -9.047 7.241 1.734 1.00 87.12 92 LYS A CA 1
ATOM 760 C C . LYS A 1 92 ? -10.094 8.353 1.600 1.00 87.12 92 LYS A C 1
ATOM 762 O O . LYS A 1 92 ? -10.357 9.061 2.570 1.00 87.12 92 LYS A O 1
ATOM 767 N N . ALA A 1 93 ? -10.756 8.459 0.446 1.00 87.88 93 ALA A N 1
ATOM 768 C CA . ALA A 1 93 ? -11.850 9.407 0.219 1.00 87.88 93 ALA A CA 1
ATOM 769 C C . ALA A 1 93 ? -13.067 9.146 1.130 1.00 87.88 93 ALA A C 1
ATOM 771 O O . ALA A 1 93 ? -13.728 10.089 1.557 1.00 87.88 93 ALA A O 1
ATOM 772 N N . ALA A 1 94 ? -13.322 7.886 1.492 1.00 84.00 94 ALA A N 1
ATOM 773 C CA . ALA A 1 94 ? -14.336 7.492 2.471 1.00 84.00 94 ALA A CA 1
ATOM 774 C C . ALA A 1 94 ? -13.912 7.734 3.938 1.00 84.00 94 ALA A C 1
ATOM 776 O O . ALA A 1 94 ? -14.611 7.322 4.865 1.00 84.00 94 ALA A O 1
ATOM 777 N N . GLY A 1 95 ? -12.768 8.386 4.175 1.00 84.19 95 GLY A N 1
ATOM 778 C CA . GLY A 1 95 ? -12.269 8.716 5.510 1.00 84.19 95 GLY A CA 1
ATOM 779 C C . GLY A 1 95 ? -11.539 7.569 6.213 1.00 84.19 95 GLY A C 1
ATOM 780 O O . GLY A 1 95 ? -11.255 7.668 7.411 1.00 84.19 95 GLY A O 1
ATOM 781 N N . ARG A 1 96 ? -11.214 6.478 5.503 1.00 83.94 96 ARG A N 1
ATOM 782 C CA . ARG A 1 96 ? -10.327 5.437 6.039 1.00 83.94 96 ARG A CA 1
ATOM 783 C C . ARG A 1 96 ? -8.919 6.005 6.194 1.00 83.94 96 ARG A C 1
ATOM 785 O O . ARG A 1 96 ? -8.417 6.714 5.325 1.00 83.94 96 ARG A O 1
ATOM 792 N N . ARG A 1 97 ? -8.263 5.675 7.307 1.00 84.94 97 ARG A N 1
ATOM 793 C CA . ARG A 1 97 ? -6.902 6.137 7.598 1.00 84.94 97 ARG A CA 1
ATOM 794 C C . ARG A 1 97 ? -5.870 5.220 6.962 1.00 84.94 97 ARG A C 1
ATOM 796 O O . ARG A 1 97 ? -5.358 4.302 7.600 1.00 84.94 97 ARG A O 1
ATOM 803 N N . ILE A 1 98 ? -5.609 5.476 5.692 1.00 87.00 98 ILE A N 1
ATOM 804 C CA . ILE A 1 98 ? -4.664 4.740 4.861 1.00 87.00 98 ILE A CA 1
ATOM 805 C C . ILE A 1 98 ? -3.775 5.755 4.174 1.00 87.00 98 ILE A C 1
ATOM 807 O O . ILE A 1 98 ? -4.265 6.762 3.664 1.00 87.00 98 ILE A O 1
ATOM 811 N N . GLU A 1 99 ? -2.490 5.449 4.114 1.00 89.50 99 GLU A N 1
ATOM 812 C CA . GLU A 1 99 ? -1.530 6.250 3.378 1.00 89.50 99 GLU A CA 1
ATOM 813 C C . GLU A 1 99 ? -0.849 5.419 2.297 1.00 89.50 99 GLU A C 1
ATOM 815 O O . GLU A 1 99 ? -0.587 4.224 2.458 1.00 89.50 99 GLU A O 1
ATOM 820 N N . VAL A 1 100 ? -0.591 6.081 1.172 1.00 91.94 100 VAL A N 1
ATOM 821 C CA . VAL A 1 100 ? 0.153 5.536 0.039 1.00 91.94 100 VAL A CA 1
ATOM 822 C C . VAL A 1 100 ? 1.501 6.246 0.023 1.00 91.94 100 VAL A C 1
ATOM 824 O O . VAL A 1 100 ? 1.572 7.439 -0.251 1.00 91.94 100 VAL A O 1
ATOM 827 N N . ASP A 1 101 ? 2.575 5.526 0.345 1.00 93.44 101 ASP A N 1
ATOM 828 C CA . ASP A 1 101 ? 3.924 6.103 0.377 1.00 93.44 101 ASP A CA 1
ATOM 829 C C . ASP A 1 101 ? 4.467 6.322 -1.023 1.00 93.44 101 ASP A C 1
ATOM 831 O O . ASP A 1 101 ? 4.957 7.404 -1.324 1.00 93.44 101 ASP A O 1
ATOM 835 N N . SER A 1 102 ? 4.382 5.314 -1.886 1.00 94.50 102 SER A N 1
ATOM 836 C CA . SER A 1 102 ? 4.927 5.394 -3.237 1.00 94.50 102 SER A CA 1
ATOM 837 C C . SER A 1 102 ? 4.223 4.449 -4.200 1.00 94.50 102 SER A C 1
ATOM 839 O O . SER A 1 102 ? 3.575 3.480 -3.796 1.00 94.50 102 SER A O 1
ATOM 841 N N . VAL A 1 103 ? 4.342 4.763 -5.488 1.00 94.12 103 VAL A N 1
ATOM 842 C CA . VAL A 1 103 ? 3.805 3.960 -6.589 1.00 94.12 103 VAL A CA 1
ATOM 843 C C . VAL A 1 103 ? 4.924 3.705 -7.591 1.00 94.12 103 VAL A C 1
ATOM 845 O O . VAL A 1 103 ? 5.565 4.656 -8.026 1.00 94.12 103 VAL A O 1
ATOM 848 N N . LEU A 1 104 ? 5.155 2.447 -7.964 1.00 94.00 104 LEU A N 1
ATOM 849 C CA . LEU A 1 104 ? 6.096 2.044 -9.010 1.00 94.00 104 LEU A CA 1
ATOM 850 C C . LEU A 1 104 ? 5.331 1.619 -10.263 1.00 94.00 104 LEU A C 1
ATOM 852 O O . LEU A 1 104 ? 4.487 0.720 -10.200 1.00 94.00 104 LEU A O 1
ATOM 856 N N . LEU A 1 105 ? 5.651 2.258 -11.388 1.00 92.69 105 LEU A N 1
ATOM 857 C CA . LEU A 1 105 ? 4.933 2.121 -12.649 1.00 92.69 105 LEU A CA 1
ATOM 858 C C . LEU A 1 105 ? 5.790 1.521 -13.771 1.00 92.69 105 LEU A C 1
ATOM 860 O O . LEU A 1 105 ? 6.967 1.856 -13.914 1.00 92.69 105 LEU A O 1
ATOM 864 N N . CYS A 1 106 ? 5.156 0.692 -14.604 1.00 91.38 106 CYS A N 1
ATOM 865 C CA . CYS A 1 106 ? 5.713 0.165 -15.852 1.00 91.38 106 CYS A CA 1
ATOM 866 C C . CYS A 1 106 ? 5.125 0.916 -17.047 1.00 91.38 106 CYS A C 1
ATOM 868 O O . CYS A 1 106 ? 3.962 0.687 -17.368 1.00 91.38 106 CYS A O 1
ATOM 870 N N . GLU A 1 107 ? 5.919 1.737 -17.741 1.00 88.19 107 GLU A N 1
ATOM 871 C CA . GLU A 1 107 ? 5.491 2.410 -18.989 1.00 88.19 107 GLU A CA 1
ATOM 872 C C . GLU A 1 107 ? 4.067 3.034 -18.911 1.00 88.19 107 GLU A C 1
ATOM 874 O O . GLU A 1 107 ? 3.220 2.727 -19.753 1.00 88.19 107 GLU A O 1
ATOM 879 N N . PRO A 1 108 ? 3.757 3.861 -17.890 1.00 89.56 108 PRO A N 1
ATOM 880 C CA . PRO A 1 108 ? 2.406 4.363 -17.673 1.00 89.56 108 PRO A CA 1
ATOM 881 C C . PRO A 1 108 ? 1.983 5.374 -18.745 1.00 89.56 108 PRO A C 1
ATOM 883 O O . PRO A 1 108 ? 2.764 6.203 -19.212 1.00 89.56 108 PRO A O 1
ATOM 886 N N . SER A 1 109 ? 0.699 5.361 -19.070 1.00 90.50 109 SER A N 1
ATOM 887 C CA . SER A 1 109 ? 0.008 6.441 -19.767 1.00 90.50 109 SER A CA 1
ATOM 888 C C . SER A 1 109 ? -0.109 7.704 -18.897 1.00 90.50 109 SER A C 1
ATOM 890 O O . SER A 1 109 ? 0.043 7.680 -17.674 1.00 90.50 109 SER A O 1
ATOM 892 N N . ASN A 1 110 ? -0.454 8.836 -19.515 1.00 89.50 110 ASN A N 1
ATOM 893 C CA . ASN A 1 110 ? -0.660 10.096 -18.790 1.00 89.50 110 ASN A CA 1
ATOM 894 C C . ASN A 1 110 ? -1.793 10.019 -17.751 1.00 89.50 110 ASN A C 1
ATOM 896 O O . ASN A 1 110 ? -1.720 10.672 -16.712 1.00 89.50 110 ASN A O 1
ATOM 900 N N . GLU A 1 111 ? -2.848 9.247 -18.022 1.00 89.06 111 GLU A N 1
ATOM 901 C CA . GLU A 1 111 ? -3.946 9.044 -17.070 1.00 89.06 111 GLU A CA 1
ATOM 902 C C . GLU A 1 111 ? -3.466 8.273 -15.837 1.00 89.06 111 GLU A C 1
ATOM 904 O O . GLU A 1 111 ? -3.742 8.656 -14.701 1.00 89.06 111 GLU A O 1
ATOM 909 N N . GLU A 1 112 ? -2.680 7.227 -16.066 1.00 89.81 112 GLU A N 1
ATOM 910 C CA . GLU A 1 112 ? -2.076 6.400 -15.027 1.00 89.81 112 GLU A CA 1
ATOM 911 C C . GLU A 1 112 ? -1.103 7.198 -14.149 1.00 89.81 112 GLU A C 1
ATOM 913 O O . GLU A 1 112 ? -1.155 7.097 -12.922 1.00 89.81 112 GLU A O 1
ATOM 918 N N . LEU A 1 113 ? -0.279 8.059 -14.754 1.00 91.12 113 LEU A N 1
ATOM 919 C CA . LEU A 1 113 ? 0.587 8.987 -14.022 1.00 91.12 113 LEU A CA 1
ATOM 920 C C . LEU A 1 113 ? -0.215 9.935 -13.128 1.00 91.12 113 LEU A C 1
ATOM 922 O O . LEU A 1 113 ? 0.114 10.103 -11.954 1.00 91.12 113 LEU A O 1
ATOM 926 N N . ARG A 1 114 ? -1.296 10.527 -13.652 1.00 90.38 114 ARG A N 1
ATOM 927 C CA . ARG A 1 114 ? -2.173 11.414 -12.871 1.00 90.38 114 ARG A CA 1
ATOM 928 C C . ARG A 1 114 ? -2.830 10.677 -11.709 1.00 90.38 114 ARG A C 1
ATOM 930 O O . ARG A 1 114 ? -2.888 11.215 -10.605 1.00 90.38 114 ARG A O 1
ATOM 937 N N . LEU A 1 115 ? -3.294 9.448 -11.934 1.00 90.56 115 LEU A N 1
ATOM 938 C CA . LEU A 1 115 ? -3.883 8.624 -10.883 1.00 90.56 115 LEU A CA 1
ATOM 939 C C . LEU A 1 115 ? -2.857 8.302 -9.787 1.00 90.56 115 LEU A C 1
ATOM 941 O O . LEU A 1 115 ? -3.154 8.486 -8.608 1.00 90.56 115 LEU A O 1
ATOM 945 N N . ALA A 1 116 ? -1.645 7.883 -10.154 1.00 92.44 116 ALA A N 1
ATOM 946 C CA . ALA A 1 116 ? -0.573 7.610 -9.198 1.00 92.44 116 ALA A CA 1
ATOM 947 C C . ALA A 1 116 ? -0.190 8.856 -8.384 1.00 92.44 116 ALA A C 1
ATOM 949 O O . ALA A 1 116 ? -0.100 8.785 -7.159 1.00 92.44 116 ALA A O 1
ATOM 950 N N . ALA A 1 117 ? -0.062 10.008 -9.043 1.00 92.56 117 ALA A N 1
ATOM 951 C CA . ALA A 1 117 ? 0.256 11.271 -8.382 1.00 92.56 117 ALA A CA 1
ATOM 952 C C . ALA A 1 117 ? -0.863 11.801 -7.479 1.00 92.56 117 ALA A C 1
ATOM 954 O O . ALA A 1 117 ? -0.593 12.513 -6.515 1.00 92.56 117 ALA A O 1
ATOM 955 N N . SER A 1 118 ? -2.119 11.433 -7.751 1.00 91.44 118 SER A N 1
ATOM 956 C CA . SER A 1 118 ? -3.228 11.724 -6.834 1.00 91.44 118 SER A CA 1
ATOM 957 C C . SER A 1 118 ? -3.154 10.907 -5.537 1.00 91.44 118 SER A C 1
ATOM 959 O O . SER A 1 118 ? -3.718 11.316 -4.524 1.00 91.44 118 SER A O 1
ATOM 961 N N . ALA A 1 119 ? -2.457 9.765 -5.560 1.00 91.62 119 ALA A N 1
ATOM 962 C CA . ALA A 1 119 ? -2.293 8.889 -4.405 1.00 91.62 119 ALA A CA 1
ATOM 963 C C . ALA A 1 119 ? -1.039 9.203 -3.587 1.00 91.62 119 ALA A C 1
ATOM 965 O O . ALA A 1 119 ? -1.096 9.159 -2.360 1.00 91.62 119 ALA A O 1
ATOM 966 N N . SER A 1 120 ? 0.077 9.507 -4.251 1.00 91.81 120 SER A N 1
ATOM 967 C CA . SER A 1 120 ? 1.361 9.771 -3.604 1.00 91.81 120 SER A CA 1
ATOM 968 C C . SER A 1 120 ? 2.179 10.804 -4.375 1.00 91.81 120 SER A C 1
ATOM 970 O O . SER A 1 120 ? 2.172 10.839 -5.602 1.00 91.81 120 SER A O 1
ATOM 972 N N . SER A 1 121 ? 2.958 11.600 -3.642 1.00 89.94 121 SER A N 1
ATOM 973 C CA . SER A 1 121 ? 3.972 12.494 -4.210 1.00 89.94 121 SER A CA 1
ATOM 974 C C . SER A 1 121 ? 5.220 11.764 -4.717 1.00 89.94 121 SER A C 1
ATOM 976 O O . SER A 1 121 ? 6.066 12.379 -5.360 1.00 89.94 121 SER A O 1
ATOM 978 N N . ARG A 1 122 ? 5.365 10.466 -4.433 1.00 93.25 122 ARG A N 1
ATOM 979 C CA . ARG A 1 122 ? 6.519 9.652 -4.814 1.00 93.25 122 ARG A CA 1
ATOM 980 C C . ARG A 1 122 ? 6.121 8.621 -5.866 1.00 93.25 122 ARG A C 1
ATOM 982 O O . ARG A 1 122 ? 5.854 7.457 -5.561 1.00 93.25 122 ARG A O 1
ATOM 989 N N . VAL A 1 123 ? 6.117 9.070 -7.117 1.00 94.38 123 VAL A N 1
ATOM 990 C CA . VAL A 1 123 ? 5.878 8.224 -8.290 1.00 94.38 123 VAL A CA 1
ATOM 991 C C . VAL A 1 123 ? 7.221 7.795 -8.880 1.00 94.38 123 VAL A C 1
ATOM 993 O O . VAL A 1 123 ? 8.066 8.623 -9.221 1.00 94.38 123 VAL A O 1
ATOM 996 N N . LEU A 1 124 ? 7.425 6.486 -8.962 1.00 95.06 124 LEU A N 1
ATOM 997 C CA . LEU A 1 124 ? 8.608 5.840 -9.512 1.00 95.06 124 LEU A CA 1
ATOM 998 C C . LE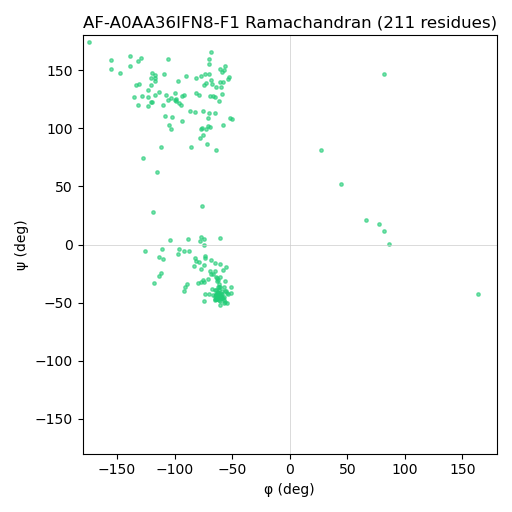U A 1 124 ? 8.244 5.179 -10.842 1.00 95.06 124 LEU A C 1
ATOM 1000 O O . LEU A 1 124 ? 7.142 4.650 -10.996 1.00 95.06 124 LEU A O 1
ATOM 1004 N N . GLN A 1 125 ? 9.180 5.149 -11.781 1.00 94.38 125 GLN A N 1
ATOM 1005 C CA . GLN A 1 125 ? 9.000 4.476 -13.063 1.00 94.38 125 GLN A CA 1
ATOM 1006 C C . GLN A 1 125 ? 10.218 3.624 -13.395 1.00 94.38 125 GLN A C 1
ATOM 1008 O O . GLN A 1 125 ? 11.350 4.056 -13.202 1.00 94.38 125 GLN A O 1
ATOM 1013 N N . ALA A 1 126 ? 9.974 2.421 -13.898 1.00 92.69 126 ALA A N 1
ATOM 1014 C CA . ALA A 1 126 ? 10.996 1.514 -14.401 1.00 92.69 126 ALA A CA 1
ATOM 1015 C C . ALA A 1 126 ? 10.583 0.984 -15.778 1.00 92.69 126 ALA A C 1
ATOM 1017 O O . ALA A 1 126 ? 9.396 0.974 -16.127 1.00 92.69 126 ALA A O 1
ATOM 1018 N N . ASP A 1 127 ? 11.562 0.533 -16.560 1.00 91.06 127 ASP A N 1
ATOM 1019 C CA . ASP A 1 127 ? 11.265 -0.177 -17.799 1.00 91.06 127 ASP A CA 1
ATOM 1020 C C . ASP A 1 127 ? 10.668 -1.568 -17.524 1.00 91.06 127 ASP A C 1
ATOM 1022 O O . ASP A 1 127 ? 10.813 -2.149 -16.440 1.00 91.06 127 ASP A O 1
ATOM 1026 N N . ARG A 1 128 ? 9.978 -2.113 -18.532 1.00 89.31 128 ARG A N 1
ATOM 1027 C CA . ARG A 1 128 ? 9.327 -3.422 -18.426 1.00 89.31 128 ARG A CA 1
ATOM 1028 C C . ARG A 1 128 ? 10.309 -4.542 -18.095 1.00 89.31 128 ARG A C 1
ATOM 1030 O O . ARG A 1 128 ? 9.973 -5.412 -17.295 1.00 89.31 128 ARG A O 1
ATOM 1037 N N . LYS A 1 129 ? 11.508 -4.522 -18.684 1.00 89.56 129 LYS A N 1
ATOM 1038 C CA . LYS A 1 129 ? 12.499 -5.590 -18.503 1.00 89.56 129 LYS A CA 1
ATOM 1039 C C . LYS A 1 129 ? 12.953 -5.659 -17.051 1.00 89.56 129 LYS A C 1
ATOM 1041 O O . LYS A 1 129 ? 13.020 -6.747 -16.492 1.00 89.56 129 LYS A O 1
ATOM 1046 N N . LEU A 1 130 ? 13.212 -4.510 -16.432 1.00 89.62 130 LEU A N 1
ATOM 1047 C CA . LEU A 1 130 ? 13.583 -4.411 -15.028 1.00 89.62 130 LEU A CA 1
ATOM 1048 C C . LEU A 1 130 ? 12.442 -4.887 -14.125 1.00 89.62 130 LEU A C 1
ATOM 1050 O O . LEU A 1 130 ? 12.679 -5.642 -13.185 1.00 89.62 130 LEU A O 1
ATOM 1054 N N . ILE A 1 131 ? 11.198 -4.502 -14.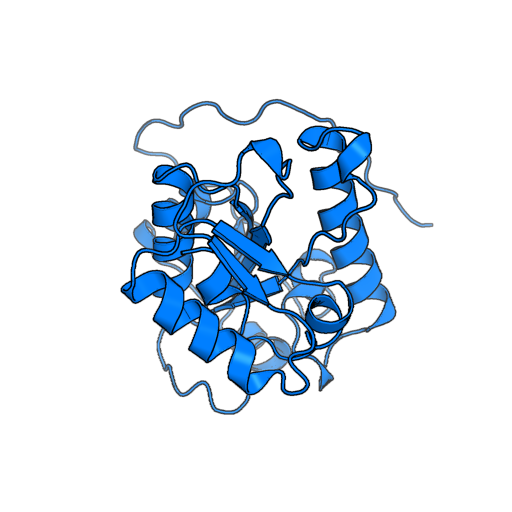428 1.00 89.25 131 ILE A N 1
ATOM 1055 C CA . ILE A 1 131 ? 10.038 -4.927 -13.638 1.00 89.25 131 ILE A CA 1
ATOM 1056 C C . ILE A 1 131 ? 9.838 -6.440 -13.674 1.00 89.25 131 ILE A C 1
ATOM 1058 O O . ILE A 1 131 ? 9.650 -7.057 -12.623 1.00 89.25 131 ILE A O 1
ATOM 1062 N N . GLU A 1 132 ? 9.914 -7.043 -14.856 1.00 86.88 132 GLU A N 1
ATOM 1063 C CA . GLU A 1 132 ? 9.804 -8.492 -15.032 1.00 86.88 132 GLU A CA 1
ATOM 1064 C C . GLU A 1 132 ? 10.972 -9.241 -14.368 1.00 86.88 132 GLU A C 1
ATOM 1066 O O . GLU A 1 132 ? 10.767 -10.278 -13.731 1.00 86.88 132 GLU A O 1
ATOM 1071 N N . ALA A 1 133 ? 12.189 -8.698 -14.459 1.00 86.94 133 ALA A N 1
ATOM 1072 C CA . ALA A 1 133 ? 13.391 -9.316 -13.907 1.00 86.94 133 ALA A CA 1
ATOM 1073 C C . ALA A 1 133 ? 13.501 -9.212 -12.378 1.00 86.94 133 ALA A C 1
ATOM 1075 O O . ALA A 1 133 ? 14.029 -10.126 -11.750 1.00 86.94 133 ALA A O 1
ATOM 1076 N N . GLU A 1 134 ? 12.998 -8.149 -11.748 1.00 86.56 134 GLU A N 1
ATOM 1077 C CA . GLU A 1 134 ? 13.276 -7.870 -10.327 1.00 86.56 134 GLU A CA 1
ATOM 1078 C C . GLU A 1 134 ? 12.039 -7.872 -9.423 1.00 86.56 134 GLU A C 1
ATOM 1080 O O . GLU A 1 134 ? 12.131 -8.251 -8.250 1.00 86.56 134 GLU A O 1
ATOM 1085 N N . PHE A 1 135 ? 10.884 -7.445 -9.938 1.00 84.06 135 PHE A N 1
ATOM 1086 C CA . PHE A 1 135 ? 9.712 -7.149 -9.105 1.00 84.06 135 PHE A CA 1
ATOM 1087 C C . PHE A 1 135 ? 8.542 -8.115 -9.341 1.00 84.06 135 PHE A C 1
ATOM 1089 O O . PHE A 1 135 ? 7.753 -8.339 -8.425 1.00 84.06 135 PHE A O 1
ATOM 1096 N N . ALA A 1 136 ? 8.426 -8.702 -10.539 1.00 76.62 136 ALA A N 1
ATOM 1097 C CA . ALA A 1 136 ? 7.327 -9.601 -10.896 1.00 76.62 136 ALA A CA 1
ATOM 1098 C C . ALA A 1 136 ? 7.251 -10.853 -10.004 1.00 76.62 136 ALA A C 1
ATOM 1100 O O . ALA A 1 136 ? 8.263 -11.471 -9.671 1.00 76.62 136 ALA A O 1
ATOM 1101 N N . PHE A 1 137 ? 6.021 -11.235 -9.651 1.00 68.94 137 PHE A N 1
ATOM 1102 C CA . PHE A 1 137 ? 5.716 -12.446 -8.889 1.00 68.94 137 PHE A CA 1
ATOM 1103 C C . PHE A 1 137 ? 5.481 -13.631 -9.836 1.00 68.94 137 PHE A C 1
ATOM 1105 O O . PHE A 1 137 ? 4.884 -13.488 -10.905 1.00 68.94 137 PHE A O 1
ATOM 1112 N N . GLU A 1 138 ? 5.891 -14.833 -9.430 1.00 59.00 138 GLU A N 1
ATOM 1113 C CA . GLU A 1 138 ? 5.536 -16.051 -10.163 1.00 59.00 138 GLU A CA 1
ATOM 1114 C C . GLU A 1 138 ? 4.008 -16.205 -10.237 1.00 59.00 138 GLU A C 1
ATOM 1116 O O . GLU A 1 138 ? 3.296 -16.086 -9.240 1.00 59.00 138 GLU A O 1
ATOM 1121 N N . GLY A 1 139 ? 3.486 -16.433 -11.445 1.00 54.56 139 GLY A N 1
ATOM 1122 C CA . GLY A 1 139 ? 2.049 -16.601 -11.677 1.00 54.56 139 GLY A CA 1
ATOM 1123 C C . GLY A 1 139 ? 1.257 -15.308 -11.899 1.00 54.56 139 GLY A C 1
ATOM 1124 O O . GLY A 1 139 ? 0.056 -15.393 -12.168 1.00 54.56 139 GLY A O 1
ATOM 1125 N N . THR A 1 140 ? 1.879 -14.119 -11.883 1.00 57.97 140 THR A N 1
ATOM 1126 C CA . THR A 1 140 ? 1.210 -12.903 -12.376 1.00 57.97 140 THR A CA 1
ATOM 1127 C C . THR A 1 140 ? 1.104 -12.960 -13.898 1.00 57.97 140 THR A C 1
ATOM 1129 O O . THR A 1 140 ? 1.945 -12.456 -14.632 1.00 57.97 140 THR A O 1
ATOM 1132 N N . THR A 1 141 ? 0.043 -13.594 -14.388 1.00 47.22 141 THR A N 1
ATOM 1133 C CA . THR A 1 141 ? -0.304 -13.739 -15.813 1.00 47.22 141 THR A CA 1
ATOM 1134 C C . THR A 1 141 ? -0.846 -12.455 -16.448 1.00 47.22 141 THR A C 1
ATOM 1136 O O . THR A 1 141 ? -1.250 -12.454 -17.615 1.00 47.22 141 THR A O 1
ATOM 1139 N N . GLN A 1 142 ? -0.864 -11.340 -15.714 1.00 54.44 142 GLN A N 1
ATOM 1140 C CA . GLN A 1 142 ? -1.366 -10.072 -16.224 1.00 54.44 142 GLN A CA 1
ATOM 1141 C C . GLN A 1 142 ? -0.349 -9.453 -17.189 1.00 54.44 142 GLN A C 1
ATOM 1143 O O . GLN A 1 142 ? 0.541 -8.709 -16.802 1.00 54.44 142 GLN A O 1
ATOM 1148 N N . LYS A 1 143 ? -0.541 -9.722 -18.486 1.00 53.56 143 LYS A N 1
ATOM 1149 C CA . LYS A 1 143 ? 0.181 -9.115 -19.624 1.00 53.56 143 LYS A CA 1
ATOM 1150 C C . LYS A 1 143 ? 0.027 -7.583 -19.740 1.00 53.56 143 LYS A C 1
ATOM 1152 O O . LYS A 1 143 ? 0.458 -7.004 -20.732 1.00 53.56 143 LYS A O 1
ATOM 1157 N N . ARG A 1 144 ? -0.630 -6.918 -18.783 1.00 54.91 144 ARG A N 1
ATOM 1158 C CA . ARG A 1 144 ? -0.852 -5.466 -18.763 1.00 54.91 144 ARG A CA 1
ATOM 1159 C C . ARG A 1 144 ? -0.212 -4.880 -17.509 1.00 54.91 144 ARG A C 1
ATOM 1161 O O . ARG A 1 144 ? -0.549 -5.317 -16.416 1.00 54.91 144 ARG A O 1
ATOM 1168 N N . SER A 1 145 ? 0.698 -3.923 -17.725 1.00 58.75 145 SER A N 1
ATOM 1169 C CA . SER A 1 145 ? 1.215 -2.931 -16.767 1.00 58.75 145 SER A CA 1
ATOM 1170 C C . SER A 1 145 ? 1.162 -3.388 -15.303 1.00 58.75 145 SER A C 1
ATOM 1172 O O . SER A 1 145 ? 0.230 -3.049 -14.566 1.00 58.75 145 SER A O 1
ATOM 1174 N N . VAL A 1 146 ? 2.140 -4.191 -14.877 1.00 61.81 146 VAL A N 1
ATOM 1175 C CA . VAL A 1 146 ? 2.272 -4.505 -13.454 1.00 61.81 146 VAL A CA 1
ATOM 1176 C C . VAL A 1 146 ? 2.730 -3.235 -12.750 1.00 61.81 146 VAL A C 1
ATOM 1178 O O . VAL A 1 146 ? 3.829 -2.744 -12.990 1.00 61.81 146 VAL A O 1
ATOM 1181 N N . ASN A 1 147 ? 1.855 -2.701 -11.907 1.00 82.44 147 ASN A N 1
ATOM 1182 C CA . ASN A 1 147 ? 2.123 -1.528 -11.091 1.00 82.44 147 ASN A CA 1
ATOM 1183 C C . ASN A 1 147 ? 2.058 -1.933 -9.632 1.00 82.44 147 ASN A C 1
ATOM 1185 O O . ASN A 1 147 ? 1.184 -2.718 -9.245 1.00 82.44 147 ASN A O 1
ATOM 1189 N N . TYR A 1 148 ? 2.966 -1.376 -8.845 1.00 89.19 148 TYR A N 1
ATOM 1190 C CA . TYR A 1 148 ? 3.075 -1.667 -7.431 1.00 89.19 148 TYR A CA 1
ATOM 1191 C C . TYR A 1 148 ? 2.809 -0.423 -6.607 1.00 89.19 148 TYR A C 1
ATOM 1193 O O . TYR A 1 148 ? 3.161 0.689 -6.990 1.00 89.19 148 TYR A O 1
ATOM 1201 N N . VAL A 1 149 ? 2.207 -0.622 -5.446 1.00 90.81 149 VAL A N 1
ATOM 1202 C CA . VAL A 1 149 ? 1.801 0.450 -4.546 1.00 90.81 149 VAL A CA 1
ATOM 1203 C C . VAL A 1 149 ? 2.273 0.097 -3.152 1.00 90.81 149 VAL A C 1
ATOM 1205 O O . VAL A 1 149 ? 1.866 -0.928 -2.609 1.00 90.81 149 VAL A O 1
ATOM 1208 N N . VAL A 1 150 ? 3.109 0.941 -2.557 1.00 92.12 150 VAL A N 1
ATOM 1209 C CA . VAL A 1 150 ? 3.449 0.832 -1.139 1.00 92.12 150 VAL A CA 1
ATOM 1210 C C . VAL A 1 150 ? 2.398 1.587 -0.348 1.00 92.12 150 VAL A C 1
ATOM 1212 O O . VAL A 1 150 ? 2.294 2.808 -0.456 1.00 92.12 150 VAL A O 1
ATOM 1215 N N . ALA A 1 151 ? 1.633 0.868 0.463 1.00 91.00 151 ALA A N 1
ATOM 1216 C CA . ALA A 1 151 ? 0.609 1.454 1.313 1.00 91.00 151 ALA A CA 1
ATOM 1217 C C . ALA A 1 151 ? 0.604 0.817 2.702 1.00 91.00 151 ALA A C 1
ATOM 1219 O O . ALA A 1 151 ? 1.166 -0.260 2.931 1.00 91.00 151 ALA A O 1
ATOM 1220 N N . TYR A 1 152 ? -0.017 1.515 3.644 1.00 88.25 152 TYR A N 1
ATOM 1221 C CA . TYR A 1 152 ? -0.219 1.030 5.002 1.00 88.25 152 TYR A CA 1
ATOM 1222 C C . TYR A 1 152 ? -1.415 1.709 5.663 1.00 88.25 152 TYR A C 1
ATOM 1224 O O . TYR A 1 152 ? -1.718 2.876 5.392 1.00 88.25 152 TYR A O 1
ATOM 1232 N N . PRO A 1 153 ? -2.073 1.005 6.592 1.00 84.75 153 PRO A N 1
ATOM 1233 C CA . PRO A 1 153 ? -3.035 1.623 7.483 1.00 84.75 153 PRO A CA 1
ATOM 1234 C C . PRO A 1 153 ? -2.315 2.464 8.542 1.00 84.75 153 PRO A C 1
ATOM 1236 O O . PRO A 1 153 ? -1.239 2.108 9.040 1.00 84.75 153 PRO A O 1
ATOM 1239 N N . VAL A 1 154 ? -2.954 3.553 8.953 1.00 84.31 154 VAL A N 1
ATOM 1240 C CA . VAL A 1 154 ? -2.496 4.382 10.066 1.00 84.31 154 VAL A CA 1
ATOM 1241 C C . VAL A 1 154 ? -3.300 4.015 11.318 1.00 84.31 154 VAL A C 1
ATOM 1243 O O . VAL A 1 154 ? -4.533 4.091 11.288 1.00 84.31 154 VAL A O 1
ATOM 1246 N N . PRO A 1 155 ? -2.644 3.640 12.435 1.00 82.19 155 PRO A N 1
ATOM 1247 C CA . PRO A 1 155 ? -3.341 3.252 13.656 1.00 82.19 155 PRO A CA 1
ATOM 1248 C C . PRO A 1 155 ? -4.347 4.301 14.148 1.00 82.19 155 PRO A C 1
ATOM 1250 O O . PRO A 1 155 ? -4.103 5.513 14.099 1.00 82.19 155 PRO A O 1
ATOM 1253 N N . GLN A 1 156 ? -5.474 3.826 14.676 1.00 83.31 156 GLN A N 1
ATOM 1254 C CA . GLN A 1 156 ? -6.527 4.652 15.265 1.00 83.31 156 GLN A CA 1
ATOM 1255 C C . GLN A 1 156 ? -6.745 4.312 16.742 1.00 83.31 156 GLN A C 1
ATOM 1257 O O . GLN A 1 156 ? -6.584 3.154 17.133 1.00 83.31 156 GLN A O 1
ATOM 1262 N N . PRO A 1 157 ? -7.129 5.297 17.577 1.00 84.62 157 PRO A N 1
ATOM 1263 C CA . PRO A 1 157 ? -7.601 5.017 18.923 1.00 84.62 157 PRO A CA 1
ATOM 1264 C C . PRO A 1 157 ? -8.815 4.088 18.881 1.00 84.62 157 PRO A C 1
ATOM 1266 O O . PRO A 1 157 ? -9.724 4.300 18.081 1.00 84.62 157 PRO A O 1
ATOM 1269 N N . LEU A 1 158 ? -8.873 3.126 19.805 1.00 85.56 158 LEU A N 1
ATOM 1270 C CA . LEU A 1 158 ? -10.015 2.216 19.938 1.00 85.56 158 LEU A CA 1
ATOM 1271 C C . LEU A 1 158 ? -11.345 2.967 20.130 1.00 85.56 158 LEU A C 1
ATOM 1273 O O . LEU A 1 158 ? -12.376 2.524 19.642 1.00 85.56 158 LEU A O 1
ATOM 1277 N N . ALA A 1 159 ? -11.308 4.141 20.766 1.00 87.81 159 ALA A N 1
ATOM 1278 C CA . ALA A 1 159 ? -12.470 5.012 20.951 1.00 87.81 159 ALA A CA 1
ATOM 1279 C C . ALA A 1 159 ? -13.112 5.505 19.636 1.00 87.81 159 ALA A C 1
ATOM 1281 O O . ALA A 1 159 ? -14.240 5.985 19.659 1.00 87.81 159 ALA A O 1
ATOM 1282 N N . LEU A 1 160 ? -12.409 5.413 18.500 1.00 85.38 160 LEU A N 1
ATOM 1283 C CA . LEU A 1 160 ? -12.950 5.764 17.183 1.00 85.38 160 LEU A CA 1
ATOM 1284 C C . LEU A 1 160 ? -13.581 4.573 16.449 1.00 85.38 160 LEU A C 1
ATOM 1286 O O . LEU A 1 160 ? -14.152 4.774 15.377 1.00 85.38 160 LEU A O 1
ATOM 1290 N N . ALA A 1 161 ? -13.485 3.356 16.994 1.00 86.44 161 ALA A N 1
ATOM 1291 C CA . ALA A 1 161 ? -14.112 2.183 16.402 1.00 86.44 161 ALA A CA 1
ATOM 1292 C C . ALA A 1 161 ? -15.641 2.332 16.418 1.00 86.44 161 ALA A C 1
ATOM 1294 O O . ALA A 1 161 ? -16.237 2.734 17.418 1.00 86.44 161 ALA A O 1
ATOM 1295 N N . ARG A 1 162 ? -16.278 1.996 15.296 1.00 84.50 162 ARG A N 1
ATOM 1296 C CA . ARG A 1 162 ? -17.732 2.067 15.111 1.00 84.50 162 ARG A CA 1
ATOM 1297 C C . ARG A 1 162 ? -18.296 0.686 14.769 1.00 84.50 162 ARG A C 1
ATOM 1299 O O . ARG A 1 162 ? -17.697 -0.007 13.944 1.00 84.50 162 ARG A O 1
ATOM 1306 N N . PRO A 1 163 ? -19.437 0.284 15.357 1.00 87.00 163 PRO A N 1
ATOM 1307 C CA . PRO A 1 163 ? -20.137 -0.932 14.959 1.00 87.00 163 PRO A CA 1
ATOM 1308 C C . PRO A 1 163 ? -20.552 -0.930 13.471 1.00 87.00 163 PRO A C 1
ATOM 1310 O O . PRO A 1 163 ? -20.857 0.139 12.938 1.00 87.00 163 PRO A O 1
ATOM 1313 N N . PRO A 1 164 ? -20.602 -2.106 12.811 1.00 90.81 164 PRO A N 1
ATOM 1314 C CA . PRO A 1 164 ? -20.203 -3.406 13.350 1.00 90.81 164 PRO A CA 1
ATOM 1315 C C . PRO A 1 164 ? -18.674 -3.542 13.435 1.00 90.81 164 PRO A C 1
ATOM 1317 O O . PRO A 1 164 ? -17.947 -3.138 12.523 1.00 90.81 164 PRO A O 1
ATOM 1320 N N . VAL A 1 165 ? -18.204 -4.102 14.558 1.00 89.31 165 VAL A N 1
ATOM 1321 C CA . VAL A 1 165 ? -16.780 -4.328 14.851 1.00 89.31 165 VAL A CA 1
ATOM 1322 C C . VAL A 1 165 ? -16.476 -5.817 14.739 1.00 89.31 165 VAL A C 1
ATOM 1324 O O . VAL A 1 165 ? -17.136 -6.634 15.376 1.00 89.31 165 VAL A O 1
ATOM 1327 N N . LEU A 1 166 ? -15.451 -6.162 13.968 1.00 90.31 166 LEU A N 1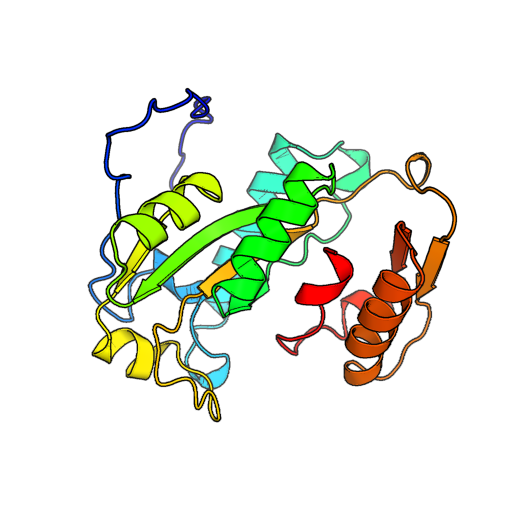
ATOM 1328 C CA . LEU A 1 166 ? -14.908 -7.513 13.893 1.00 90.31 166 LEU A CA 1
ATOM 1329 C C . LEU A 1 166 ? -13.657 -7.618 14.758 1.00 90.31 166 LEU A C 1
ATOM 1331 O O . LEU A 1 166 ? -12.751 -6.799 14.634 1.00 90.31 166 LEU A O 1
ATOM 1335 N N . VAL A 1 167 ? -13.584 -8.642 15.602 1.00 90.44 167 VAL A N 1
ATOM 1336 C CA . VAL A 1 167 ? -12.395 -8.937 16.408 1.00 90.44 167 VAL A CA 1
ATOM 1337 C C . VAL A 1 167 ? -11.746 -10.208 15.876 1.00 90.44 167 VAL A C 1
ATOM 1339 O O . VAL A 1 167 ? -12.373 -11.263 15.835 1.00 90.44 167 VAL A O 1
ATOM 1342 N N . LEU A 1 168 ? -10.493 -10.094 15.447 1.00 87.75 168 LEU A N 1
ATOM 1343 C CA . LEU A 1 168 ? -9.660 -11.190 14.973 1.00 87.75 168 LEU A CA 1
ATOM 1344 C C . LEU A 1 168 ? -8.663 -11.552 16.067 1.00 87.75 168 LEU A C 1
ATOM 1346 O O . LEU A 1 168 ? -7.627 -10.896 16.217 1.00 87.75 168 LEU A O 1
ATOM 1350 N N . ASP A 1 169 ? -8.979 -12.607 16.811 1.00 87.00 169 ASP A N 1
ATOM 1351 C CA . ASP A 1 169 ? -8.123 -13.131 17.867 1.00 87.00 169 ASP A CA 1
ATOM 1352 C C . ASP A 1 169 ? -7.784 -14.607 17.637 1.00 87.00 169 ASP A C 1
ATOM 1354 O O . ASP A 1 169 ? -8.653 -15.406 17.296 1.00 87.00 169 ASP A O 1
ATOM 1358 N N . GLY A 1 170 ? -6.504 -14.962 17.779 1.00 78.56 170 GLY A N 1
ATOM 1359 C CA . GLY A 1 170 ? -6.040 -16.349 17.688 1.00 78.56 170 GLY A CA 1
ATOM 1360 C C . GLY A 1 170 ? -6.166 -17.019 16.312 1.00 78.56 170 GLY A C 1
ATOM 1361 O O . GLY A 1 170 ? -6.165 -18.247 16.238 1.00 78.56 170 GLY A O 1
ATOM 1362 N N . LEU A 1 171 ? -6.267 -16.268 15.209 1.00 73.69 171 LEU A N 1
ATOM 1363 C CA . LEU A 1 171 ? -6.341 -16.867 13.870 1.00 73.69 171 LEU A CA 1
ATOM 1364 C C . LEU A 1 171 ? -5.008 -17.513 13.489 1.00 73.69 171 LEU A C 1
ATOM 1366 O O . LEU A 1 171 ? -4.101 -16.819 13.064 1.00 73.69 171 LEU A O 1
ATOM 1370 N N . GLY A 1 172 ? -4.898 -18.840 13.592 1.00 67.25 172 GLY A N 1
ATOM 1371 C CA . GLY A 1 172 ? -3.649 -19.576 13.344 1.00 67.25 172 GLY A CA 1
ATOM 1372 C C . GLY A 1 172 ? -3.216 -19.705 11.876 1.00 67.25 172 GLY A C 1
ATOM 1373 O O . GLY A 1 172 ? -2.085 -20.107 11.613 1.00 67.25 172 GLY A O 1
ATOM 1374 N N . ALA A 1 173 ? -4.077 -19.364 10.909 1.00 71.19 173 ALA A N 1
ATOM 1375 C CA . ALA A 1 173 ? -3.791 -19.510 9.480 1.00 71.19 173 ALA A CA 1
ATOM 1376 C C . ALA A 1 173 ? -3.926 -18.179 8.722 1.00 71.19 173 ALA A C 1
ATOM 1378 O O . ALA A 1 173 ? -5.015 -17.609 8.627 1.00 71.19 173 ALA A O 1
ATOM 1379 N N . GLN A 1 174 ? -2.824 -17.722 8.111 1.00 64.06 174 GLN A N 1
ATOM 1380 C CA . GLN A 1 174 ? -2.740 -16.441 7.384 1.00 64.06 174 GLN A CA 1
ATOM 1381 C C . GLN A 1 174 ? -3.772 -16.326 6.249 1.00 64.06 174 GLN A C 1
ATOM 1383 O O . GLN A 1 174 ? -4.328 -15.258 5.996 1.00 64.06 174 GLN A O 1
ATOM 1388 N N . GLN A 1 175 ? -4.042 -17.448 5.573 1.00 65.50 175 GLN A N 1
ATOM 1389 C CA . GLN A 1 175 ? -4.938 -17.513 4.415 1.00 65.50 175 GLN A CA 1
ATOM 1390 C C . GLN A 1 175 ? -6.391 -17.164 4.780 1.00 65.50 175 GLN A C 1
ATOM 1392 O O . GLN A 1 175 ? -7.118 -16.605 3.957 1.00 65.50 175 GLN A O 1
ATOM 1397 N N . ASN A 1 176 ? -6.786 -17.405 6.033 1.00 74.31 176 ASN A N 1
ATOM 1398 C CA . ASN A 1 176 ? -8.141 -17.141 6.509 1.00 74.31 176 ASN A CA 1
ATOM 1399 C C . ASN A 1 176 ? -8.364 -15.651 6.772 1.00 74.31 176 ASN A C 1
ATOM 1401 O O . ASN A 1 176 ? -9.461 -15.153 6.541 1.00 74.31 176 ASN A O 1
ATOM 1405 N N . ILE A 1 177 ? -7.329 -14.914 7.191 1.00 77.19 177 ILE A N 1
ATOM 1406 C CA . ILE A 1 177 ? -7.460 -13.495 7.548 1.00 77.19 177 ILE A CA 1
ATOM 1407 C C . ILE A 1 177 ? -7.940 -12.683 6.340 1.00 77.19 177 ILE A C 1
ATOM 1409 O O . ILE A 1 177 ? -8.917 -11.947 6.440 1.00 77.19 177 ILE A O 1
ATOM 1413 N N . GLY A 1 178 ? -7.315 -12.861 5.172 1.00 76.62 178 GLY A N 1
ATOM 1414 C CA . GLY A 1 178 ? -7.708 -12.133 3.962 1.00 76.62 178 GLY A CA 1
ATOM 1415 C C . GLY A 1 178 ? -9.149 -12.423 3.516 1.00 76.62 178 GLY A C 1
ATOM 1416 O O . GLY A 1 178 ? -9.857 -11.511 3.093 1.00 76.62 178 GLY A O 1
ATOM 1417 N N . GLN A 1 179 ? -9.602 -13.676 3.631 1.00 80.31 179 GLN A N 1
ATOM 1418 C CA . GLN A 1 179 ? -10.977 -14.066 3.294 1.00 80.31 179 GLN A CA 1
ATOM 1419 C C . GLN A 1 179 ? -11.993 -13.518 4.301 1.00 80.31 179 GLN A C 1
ATOM 1421 O O . GLN A 1 179 ? -13.038 -13.001 3.900 1.00 80.31 179 GLN A O 1
ATOM 1426 N N . VAL A 1 180 ? -11.671 -13.580 5.594 1.00 85.12 180 VAL A N 1
ATOM 1427 C CA . VAL A 1 180 ? -12.503 -13.041 6.675 1.00 85.12 180 VAL A CA 1
ATOM 1428 C C . VAL A 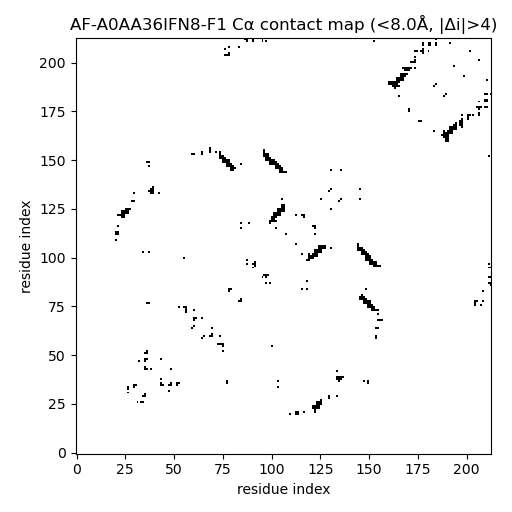1 180 ? -12.665 -11.533 6.517 1.00 85.12 180 VAL A C 1
ATOM 1430 O O . VAL A 1 180 ? -13.790 -11.048 6.527 1.00 85.12 180 VAL A O 1
ATOM 1433 N N . LEU A 1 181 ? -11.577 -10.798 6.276 1.00 83.69 181 LEU A N 1
ATOM 1434 C CA . LEU A 1 181 ? -11.621 -9.351 6.050 1.00 83.69 181 LEU A CA 1
ATOM 1435 C C . LEU A 1 181 ? -12.452 -8.983 4.818 1.00 83.69 181 LEU A C 1
ATOM 1437 O O . LEU A 1 181 ? -13.272 -8.073 4.878 1.00 83.69 181 LEU A O 1
ATOM 1441 N N . ARG A 1 182 ? -12.296 -9.720 3.712 1.00 78.31 182 ARG A N 1
ATOM 1442 C CA . ARG A 1 182 ? -13.095 -9.496 2.498 1.00 78.31 182 ARG A CA 1
ATOM 1443 C C . ARG A 1 182 ? -14.582 -9.737 2.743 1.00 78.31 182 ARG A C 1
ATOM 1445 O O . ARG A 1 182 ? -15.418 -8.971 2.276 1.00 78.31 182 ARG A O 1
ATOM 1452 N N . THR A 1 183 ? -14.905 -10.790 3.485 1.00 86.25 183 THR A N 1
ATOM 1453 C CA . THR A 1 183 ? -16.285 -11.101 3.867 1.00 86.25 183 THR A CA 1
ATOM 1454 C C . THR A 1 183 ? -16.846 -10.003 4.766 1.00 86.25 183 THR A C 1
ATOM 1456 O O . THR A 1 183 ? -17.922 -9.484 4.499 1.00 86.25 183 THR A O 1
ATOM 1459 N N . ALA A 1 184 ? -16.087 -9.589 5.779 1.00 87.06 184 ALA A N 1
ATOM 1460 C CA . ALA A 1 184 ? -16.455 -8.524 6.701 1.00 87.06 184 ALA A CA 1
ATOM 1461 C C . ALA A 1 184 ? -16.752 -7.209 5.971 1.00 87.06 184 ALA A C 1
ATOM 1463 O O . ALA A 1 184 ? -17.782 -6.590 6.229 1.00 87.06 184 ALA A O 1
ATOM 1464 N N . TYR A 1 185 ? -15.904 -6.837 5.009 1.00 82.62 185 TYR A N 1
ATOM 1465 C CA . TYR A 1 185 ? -16.123 -5.676 4.154 1.00 82.62 185 TYR A CA 1
ATOM 1466 C C . TYR A 1 185 ? -17.462 -5.757 3.409 1.00 82.62 185 TYR A C 1
ATOM 1468 O O . TYR A 1 185 ? -18.271 -4.833 3.480 1.00 82.62 185 TYR A O 1
ATOM 1476 N N . HIS A 1 186 ? -17.745 -6.887 2.752 1.00 83.19 186 HIS A N 1
ATOM 1477 C CA . HIS A 1 186 ? -19.019 -7.087 2.053 1.00 83.19 186 HIS A CA 1
ATOM 1478 C C . HIS A 1 186 ? -20.237 -7.119 2.989 1.00 83.19 186 HIS A C 1
ATOM 1480 O O . HIS A 1 186 ? -21.344 -6.819 2.552 1.00 83.19 186 HIS A O 1
ATOM 1486 N N . LEU A 1 187 ? -20.037 -7.432 4.270 1.00 90.06 187 LEU A N 1
ATOM 1487 C CA . LEU A 1 187 ? -21.060 -7.373 5.317 1.00 90.06 187 LEU A CA 1
ATOM 1488 C C . LEU A 1 187 ? -21.163 -5.991 5.993 1.00 90.06 187 LEU A C 1
ATOM 1490 O O . LEU A 1 187 ? -21.917 -5.835 6.951 1.00 90.06 187 LEU A O 1
ATOM 1494 N N . GLY A 1 188 ? -20.420 -4.986 5.520 1.00 85.38 188 GLY A N 1
ATOM 1495 C CA . GLY A 1 188 ? -20.472 -3.623 6.051 1.00 85.38 188 GLY A CA 1
ATOM 1496 C C . GLY A 1 188 ? -19.719 -3.421 7.370 1.00 85.38 188 GLY A C 1
ATOM 1497 O O . GLY A 1 188 ? -19.950 -2.427 8.060 1.00 85.38 188 GLY A O 1
ATOM 1498 N N . VAL A 1 189 ? -18.815 -4.331 7.743 1.00 87.94 189 VAL A N 1
ATOM 1499 C CA . VAL A 1 189 ? -17.895 -4.123 8.871 1.00 87.94 189 VAL A CA 1
ATOM 1500 C C . VAL A 1 189 ? -16.959 -2.971 8.543 1.00 87.94 189 VAL A C 1
ATOM 1502 O O . VAL A 1 189 ? -16.302 -2.956 7.508 1.00 87.94 189 VAL A O 1
ATOM 1505 N N . THR A 1 190 ? -16.895 -1.997 9.449 1.00 82.94 190 THR A N 1
ATOM 1506 C CA . THR A 1 190 ? -16.110 -0.770 9.246 1.00 82.94 190 THR A CA 1
ATOM 1507 C C . THR A 1 190 ? -14.930 -0.638 10.196 1.00 82.94 190 THR A C 1
ATOM 1509 O O . THR A 1 190 ? -14.097 0.248 10.004 1.00 82.94 190 THR A O 1
ATOM 1512 N N . SER A 1 191 ? -14.873 -1.499 11.213 1.00 86.56 191 SER A N 1
ATOM 1513 C CA . SER A 1 191 ? -13.835 -1.510 12.236 1.00 86.56 191 SER A CA 1
ATOM 1514 C C . SER A 1 191 ? -13.373 -2.941 12.471 1.00 86.56 191 SER A C 1
ATOM 1516 O O . SER A 1 191 ? -14.187 -3.821 12.751 1.00 86.56 191 SER A O 1
ATOM 1518 N N . VAL A 1 192 ? -12.065 -3.167 12.388 1.00 85.44 192 VAL A N 1
ATOM 1519 C CA . VAL A 1 192 ? -11.456 -4.467 12.673 1.00 85.44 192 VAL A CA 1
ATOM 1520 C C . VAL A 1 192 ? -10.417 -4.296 13.770 1.00 85.44 192 VAL A C 1
ATOM 1522 O O . VAL A 1 192 ? -9.527 -3.454 13.668 1.00 85.44 192 VAL A O 1
ATOM 1525 N N . LEU A 1 193 ? -10.531 -5.101 14.820 1.00 86.94 193 LEU A N 1
ATOM 1526 C CA . LEU A 1 193 ? -9.544 -5.212 15.883 1.00 86.94 193 LEU A CA 1
ATOM 1527 C C . LEU A 1 193 ? -8.765 -6.499 15.668 1.00 86.94 193 LEU A C 1
ATOM 1529 O O . LEU A 1 193 ? -9.354 -7.566 15.534 1.00 86.94 193 LEU A O 1
ATOM 1533 N N . VAL A 1 194 ? -7.443 -6.396 15.621 1.00 81.69 194 VAL A N 1
ATOM 1534 C CA . VAL A 1 194 ? -6.559 -7.528 15.342 1.00 81.69 194 VAL A CA 1
ATOM 1535 C C . VAL A 1 194 ? -5.623 -7.694 16.527 1.00 81.69 194 VAL A C 1
ATOM 1537 O O . VAL A 1 194 ? -4.926 -6.746 16.894 1.00 81.69 194 VAL A O 1
ATOM 1540 N N . SER A 1 195 ? -5.615 -8.874 17.150 1.00 80.62 195 SER A N 1
ATOM 1541 C CA . SER A 1 195 ? -4.678 -9.151 18.239 1.00 80.62 195 SER A CA 1
ATOM 1542 C C . SER A 1 195 ? -3.240 -9.281 17.714 1.00 80.62 195 SER A C 1
ATOM 1544 O O . SER A 1 195 ? -3.008 -9.583 16.541 1.00 80.62 195 SER A O 1
ATOM 1546 N N . SER A 1 196 ? -2.243 -9.031 18.572 1.00 72.69 196 SER A N 1
ATOM 1547 C CA . SER A 1 196 ? -0.824 -9.037 18.167 1.00 72.69 196 SER A CA 1
ATOM 1548 C C . SER A 1 196 ? -0.387 -10.327 17.453 1.00 72.69 196 SER A C 1
ATOM 1550 O O . SER A 1 196 ? 0.296 -10.218 16.436 1.00 72.69 196 SER A O 1
ATOM 1552 N N . PRO A 1 197 ? -0.786 -11.542 17.890 1.00 72.38 197 PRO A N 1
ATOM 1553 C CA . PRO A 1 197 ? -0.431 -12.776 17.183 1.00 72.38 197 PRO A CA 1
ATOM 1554 C C . PRO A 1 197 ? -0.876 -12.783 15.714 1.00 72.38 197 PRO A C 1
ATOM 1556 O O . PRO A 1 197 ? -0.105 -13.167 14.836 1.00 72.38 197 PRO A O 1
ATOM 1559 N N . CYS A 1 198 ? -2.072 -12.264 15.427 1.00 68.12 198 CYS A N 1
ATOM 1560 C CA . CYS A 1 198 ? -2.612 -12.156 14.072 1.00 68.12 198 CYS A CA 1
ATOM 1561 C C . CYS A 1 198 ? -1.818 -11.169 13.193 1.00 68.12 198 CYS A C 1
ATOM 1563 O O . CYS A 1 198 ? -1.789 -11.327 11.975 1.00 68.12 198 CYS A O 1
ATOM 1565 N N . MET A 1 199 ? -1.133 -10.184 13.789 1.00 64.75 199 MET A N 1
ATOM 1566 C CA . MET A 1 199 ? -0.287 -9.223 13.063 1.00 64.75 199 MET A CA 1
ATOM 1567 C C . MET A 1 199 ? 1.048 -9.829 12.600 1.00 64.75 199 MET A C 1
ATOM 1569 O O . MET A 1 199 ? 1.589 -9.421 11.570 1.00 64.75 199 MET A O 1
ATOM 1573 N N . HIS A 1 200 ? 1.579 -10.806 13.342 1.00 61.91 200 HIS A N 1
ATOM 1574 C CA . HIS A 1 200 ? 2.857 -11.468 13.041 1.00 61.91 200 HIS A CA 1
ATOM 1575 C C . HIS A 1 200 ? 2.731 -12.592 12.009 1.00 61.91 200 HIS A C 1
ATOM 1577 O O . HIS A 1 200 ? 3.710 -12.960 11.365 1.00 61.91 200 HIS A O 1
ATOM 1583 N N . LEU A 1 201 ? 1.517 -13.092 11.788 1.00 54.12 201 LEU A N 1
ATOM 1584 C CA . LEU A 1 201 ? 1.171 -14.099 10.783 1.00 54.12 201 LEU A CA 1
ATOM 1585 C C . LEU A 1 201 ? 1.121 -13.510 9.363 1.00 54.12 201 LEU A C 1
ATOM 1587 O O . LEU A 1 201 ? 0.311 -13.893 8.533 1.00 54.12 201 LEU A O 1
ATOM 1591 N N . GLY A 1 202 ? 1.963 -12.528 9.081 1.00 49.78 202 GLY A N 1
ATOM 1592 C CA . GLY A 1 202 ? 1.737 -11.550 8.034 1.00 49.78 202 GLY A CA 1
ATOM 1593 C C . GLY A 1 202 ? 2.776 -11.525 6.933 1.00 49.78 202 GLY A C 1
ATOM 1594 O O . GLY A 1 202 ? 3.019 -10.450 6.384 1.00 49.78 202 GLY A O 1
ATOM 1595 N N . ASP A 1 203 ? 3.424 -12.653 6.669 1.00 52.66 203 ASP A N 1
ATOM 1596 C CA . ASP A 1 203 ? 4.557 -12.764 5.741 1.00 52.66 203 ASP A CA 1
ATOM 1597 C C . ASP A 1 203 ? 4.125 -13.009 4.279 1.00 52.66 203 ASP A C 1
ATOM 1599 O O . ASP A 1 203 ? 4.956 -12.986 3.372 1.00 52.66 203 ASP A O 1
ATOM 1603 N N . SER A 1 204 ? 2.824 -13.210 4.036 1.00 47.38 204 SER A N 1
ATOM 1604 C CA . SER A 1 204 ? 2.224 -13.314 2.701 1.00 47.38 204 SER A CA 1
ATOM 1605 C C . SER A 1 204 ? 1.627 -11.972 2.250 1.00 47.38 204 SER A C 1
ATOM 1607 O O . SER A 1 204 ? 1.048 -11.221 3.029 1.00 47.38 204 SER A O 1
ATOM 1609 N N . SER A 1 205 ? 1.779 -11.633 0.975 1.00 46.75 205 SER A N 1
ATOM 1610 C CA . SER A 1 205 ? 1.510 -10.320 0.363 1.00 46.75 205 SER A CA 1
ATOM 1611 C C . SER A 1 205 ? 0.022 -9.953 0.170 1.00 46.75 205 SER A C 1
ATOM 1613 O O . SER A 1 205 ? -0.274 -8.855 -0.287 1.00 46.75 205 SER A O 1
ATOM 1615 N N . ASN A 1 206 ? -0.937 -10.812 0.545 1.00 47.66 206 ASN A N 1
ATOM 1616 C CA . ASN A 1 206 ? -2.321 -10.729 0.031 1.00 47.66 206 ASN A CA 1
ATOM 1617 C C . ASN A 1 206 ? -3.425 -10.295 1.026 1.00 47.66 206 ASN A C 1
ATOM 1619 O O . ASN A 1 206 ? -4.582 -10.158 0.630 1.00 47.66 206 ASN A O 1
ATOM 1623 N N . TRP A 1 207 ? -3.123 -10.088 2.309 1.00 52.56 207 TRP A N 1
ATOM 1624 C CA . TRP A 1 207 ? -4.137 -9.885 3.362 1.00 52.56 207 TRP A CA 1
ATOM 1625 C C . TRP A 1 207 ? -4.555 -8.417 3.583 1.00 52.56 207 TRP A C 1
ATOM 1627 O O . TRP A 1 207 ? -5.733 -8.150 3.818 1.00 52.56 207 TRP A O 1
ATOM 1637 N N . TRP A 1 208 ? -3.644 -7.448 3.429 1.00 48.31 208 TRP A N 1
ATOM 1638 C CA . TRP A 1 208 ? -3.926 -6.026 3.710 1.00 48.31 208 TRP A CA 1
ATOM 1639 C C . TRP A 1 208 ? -4.732 -5.298 2.646 1.00 48.31 208 TRP A C 1
ATOM 1641 O O . TRP A 1 208 ? -5.376 -4.303 2.970 1.00 48.31 208 TRP A O 1
ATOM 1651 N N . SER A 1 209 ? -4.764 -5.800 1.408 1.00 39.72 209 SER A N 1
ATOM 1652 C CA . SER A 1 209 ? -5.624 -5.221 0.372 1.00 39.72 209 SER A CA 1
ATOM 1653 C C . SER A 1 209 ? -7.095 -5.159 0.812 1.00 39.72 209 SER A C 1
ATOM 1655 O O . SER A 1 209 ? -7.843 -4.382 0.239 1.00 39.72 209 SER A O 1
ATOM 1657 N N . PHE A 1 210 ? -7.502 -5.936 1.828 1.00 42.06 210 PHE A N 1
ATOM 1658 C CA . PHE A 1 210 ? -8.889 -6.061 2.284 1.00 42.06 210 PHE A CA 1
ATOM 1659 C C . PHE A 1 210 ? -9.178 -5.475 3.674 1.00 42.06 210 PHE A C 1
ATOM 1661 O O . PHE A 1 210 ? -10.309 -5.079 3.906 1.00 42.06 210 PHE A O 1
ATOM 1668 N N . ALA A 1 211 ? -8.196 -5.347 4.580 1.00 38.22 211 ALA A N 1
ATOM 1669 C CA . ALA A 1 211 ? -8.388 -4.616 5.851 1.00 38.22 211 ALA A CA 1
ATOM 1670 C C . ALA A 1 211 ? -8.562 -3.096 5.649 1.00 38.22 211 ALA A C 1
ATOM 1672 O O . ALA A 1 211 ? -8.899 -2.371 6.581 1.00 38.22 211 ALA A O 1
ATOM 1673 N N . MET A 1 212 ? -8.256 -2.623 4.441 1.00 38.09 212 MET A N 1
ATOM 1674 C CA . MET A 1 212 ? -8.240 -1.222 4.037 1.00 38.09 212 MET A CA 1
ATOM 1675 C C . MET A 1 212 ? -9.453 -0.823 3.178 1.00 38.09 212 MET A C 1
ATOM 1677 O O . MET A 1 212 ? -9.509 0.312 2.722 1.00 38.09 212 MET A O 1
ATOM 1681 N N . MET A 1 213 ? -10.415 -1.723 2.950 1.00 34.88 213 MET A N 1
ATOM 1682 C CA . MET A 1 213 ? -11.726 -1.389 2.370 1.00 34.88 213 MET A CA 1
ATOM 1683 C C . MET A 1 213 ? -12.746 -1.271 3.508 1.00 34.88 213 MET A C 1
ATOM 1685 O O . MET A 1 213 ? -13.494 -0.262 3.566 1.00 34.88 213 MET A O 1
#

pLDDT: mean 77.53, std 17.71, range [28.7, 95.06]

Secondary structure (DSSP, 8-state):
-----------------TTPPPPEEE--STT-TTTGGGS-TTTS-HHHHHHHHHHHHHHHHHHHS-GGGTTS----EEEESHHHHHHHHHHHHTT--EEEEEEEEES--HHHHHHHHHH-S-EEEE-HHHIIIIIPPTT----S---EEEEEEPP--GGG--SSEEEE-S---HHHHHHHHHHHHHTT--EEEE-HHHHHS--STTSHHHHT-

Solvent-accessible surface area (backbone atoms only — not comparable to full-atom values): 12909 Å² total; per-residue (Å²): 134,86,81,80,82,84,74,79,92,66,92,83,81,72,88,76,67,96,79,76,81,68,79,68,46,76,50,93,52,87,84,40,79,86,54,42,74,58,32,32,84,93,72,38,61,61,74,58,31,53,50,51,49,50,52,56,37,50,54,49,37,71,74,77,38,59,78,88,56,51,82,56,84,52,68,70,42,61,44,62,44,67,69,50,54,53,46,49,51,51,20,36,74,72,68,45,58,58,48,46,66,31,33,41,33,32,82,66,54,74,67,54,47,52,55,46,47,74,58,16,89,42,33,35,35,33,54,61,68,58,41,61,74,49,38,56,58,92,85,69,78,65,92,59,67,71,28,38,35,35,32,30,59,54,87,73,64,74,90,72,60,46,86,50,68,46,78,46,68,83,63,90,50,57,76,52,53,28,54,51,33,46,51,36,41,78,71,60,38,76,25,78,47,69,38,71,72,46,63,72,54,57,90,64,79,72,38,64,81,30,75,53,95

Mean predicted aligned error: 9.34 Å

Sequence (213 aa):
MARIWRRGAGRWARHNGAGEIPEVHWIAGADDLQAVIYRHRDRRNHPEYERQVRAIAANVLQTEVPLSLRKLQCPVRVHYSWDCLRRLLQAKAAGRRIEVDSVLLCEPSNEELRLAASASSRVLQADRKLIEAEFAFEGTTQKRSVNYVVAYPVPQPLALARPPVLVLDGLGAQQNIGQVLRTAYHLGVTSVLVSSPCMHLGDSSNWWSFAMM

InterPro domains:
  IPR029026 tRNA (guanine-N1-)-methyltransferase, N-terminal [G3DSA:3.40.1280.10] (156-209)
  IPR029028 Alpha/beta knot methyltransferases [SSF75217] (162-204)

Nearest PDB structures (foldseek):
  1x7o-assembly1_B  TM=6.133E-01  e=9.354E-04  Streptomyces viridochromogenes
  1x7p-assembly1_A  TM=5.657E-01  e=3.594E-03  Streptomyces viridochromogenes

Radius of gyration: 17.54 Å; Cα contacts (8 Å, |Δi|>4): 290; chains: 1; bounding box: 51×42×42 Å

Foldseek 3Di:
DDDPDDDDPDPPPDDDDPDDQADEAEDPADPPLVCQCLFDPVQHPVVSNVVVLVVVLVVLCVPPNDPVCNVPGWDKAKDKDPVLLVLLVVLVVVVFQKAWAEKEKEPDDSVRSVSRVVRYSHYYYYYPVRCVVTRDDPPPPPPDMIMMITMTGDDDDPVPADPPEAEADPPPALVVQQVVLQVCVVVVHDHYHYDPVNVVNPPDRRRVSRVSD

Organism: NCBI:txid2562239